Protein AF-A0A2H1FBR0-F1 (afdb_monomer)

Organism: NCBI:txid1903276

Radius of gyration: 25.21 Å; Cα contacts (8 Å, |Δi|>4): 246; chains: 1; bounding box: 62×65×60 Å

Mean predicted aligned error: 21.37 Å

Nearest PDB structures (foldseek):
  8wt6-assembly1_D  TM=6.162E-01  e=7.638E-01  Escherichia coli
  6ap4-assembly7_M  TM=4.154E-01  e=4.456E-01  Acinetobacter baumannii
  6ap4-assembly7_N  TM=3.834E-01  e=6.157E-01  Acinetobacter baumannii

pLDDT: mean 70.4, std 23.22, range [30.66, 95.5]

Solvent-accessible surface area (backbone atoms only — not comparable to full-atom values): 13563 Å² total; per-residue (Å²): 132,83,79,78,42,29,90,86,76,67,32,58,54,44,82,68,38,60,36,89,84,78,62,47,69,28,26,36,26,19,75,76,79,62,53,67,55,73,79,49,80,54,72,79,56,58,68,76,58,77,70,88,75,81,86,79,82,79,74,92,75,87,85,78,94,76,91,81,83,87,79,90,78,89,80,90,79,88,83,90,82,91,78,94,78,76,81,89,87,80,87,81,88,80,85,88,82,86,82,92,82,87,86,87,80,82,86,75,77,83,67,92,78,67,91,80,75,81,74,78,72,78,90,61,76,50,55,76,43,54,66,14,42,36,38,32,57,82,63,39,31,41,36,40,24,71,45,98,86,71,53,69,51,74,48,49,26,39,51,29,72,71,48,33,75,79,46,63,90,42,81,45,76,48,72,62,27,31,43,36,41,40,78,86,65,45,31,37,42,33,48,96,91,42,75,37,70,32,39,59,55,91,117

Sequence (203 aa):
MPDESCRTCGGELVNHILCSCCRKPTRKKCNMCSHVTLLQPHQYCIKNSSSHTKPLLVQVASKKVSTSRNYLHLSFLAVAVIGFLVLGLVSTSDHGISPSIMPDDAQATNSSKMAKNLSSFPAGSGKLYDNCLAYGSGESVTVTCPTNDGSVYKGILNMSQDLKKDFADSVFSIRGVSVMENSNGSVILQYHMKKYVTDYFGN

Foldseek 3Di:
DDDQADPVARAGWAADDADPPPRHGQKTAGPPPRDIDDGRDDPVSVVVPPDDDDDDPDDDDDDDDDDDDDDDDDDDDDDDDDDDDDDDDDDDDDDDDDDDDDDDDDPPPPPPDPPPCPPDDDPAPWDKFWFWKWWDDAFWIWIWGQDPVRDIDIAIWTCAPVNCVVQVPDRDIDTGWMWIQHPVQWIWIDDPNDIDIIHGPPD

Secondary structure (DSSP, 8-state):
---SB-TTT--BEEEEEE-TTT--EEEEEETTT-PBPPP---HHHHGGG-SS----------------------------------------------------S------TT-TT--------SEEEEEEEEEEEETTEEEEEEE-TTS-EEEEEEE--HHHHHHHTTS-EEEEEEEEEEETTS-EEEEETTEEEEE-BTT-

Structure (mmCIF, N/CA/C/O backbone):
data_AF-A0A2H1FBR0-F1
#
_entry.id   AF-A0A2H1FBR0-F1
#
loop_
_atom_site.group_PDB
_atom_site.id
_atom_site.type_symbol
_atom_site.label_atom_id
_atom_site.label_alt_id
_atom_site.label_comp_id
_atom_site.label_asym_id
_atom_site.label_entity_id
_atom_site.label_seq_id
_atom_site.pdbx_PDB_ins_code
_atom_site.Cartn_x
_atom_site.Cartn_y
_atom_site.Cartn_z
_atom_site.occupancy
_atom_site.B_iso_or_equiv
_atom_site.auth_seq_id
_atom_site.auth_comp_id
_atom_site.auth_asym_id
_atom_site.auth_atom_id
_atom_site.pdbx_PDB_model_num
ATOM 1 N N . MET A 1 1 ? -10.807 -14.738 1.159 1.00 47.22 1 MET A N 1
ATOM 2 C CA . MET A 1 1 ? -10.905 -14.158 -0.197 1.00 47.22 1 MET A CA 1
ATOM 3 C C . MET A 1 1 ? -9.723 -14.664 -1.017 1.00 47.22 1 MET A C 1
ATOM 5 O O . MET A 1 1 ? -8.620 -14.647 -0.477 1.00 47.22 1 MET A O 1
ATOM 9 N N . PRO A 1 2 ? -9.924 -15.226 -2.221 1.00 61.91 2 PRO A N 1
ATOM 10 C CA . PRO A 1 2 ? -8.816 -15.639 -3.079 1.00 61.91 2 PRO A CA 1
ATOM 11 C C . PRO A 1 2 ? -8.008 -14.417 -3.527 1.00 61.91 2 PRO A C 1
ATOM 13 O O . PRO A 1 2 ? -8.575 -13.369 -3.808 1.00 61.91 2 PRO A O 1
ATOM 16 N N . ASP A 1 3 ? -6.684 -14.556 -3.578 1.00 73.31 3 ASP A N 1
ATOM 17 C CA . ASP A 1 3 ? -5.818 -13.478 -4.045 1.00 73.31 3 ASP A CA 1
ATOM 18 C C . ASP A 1 3 ? -6.020 -13.289 -5.557 1.00 73.31 3 ASP A C 1
ATOM 20 O O . ASP A 1 3 ? -5.806 -14.213 -6.350 1.00 73.31 3 ASP A O 1
ATOM 24 N N . GLU A 1 4 ? -6.448 -12.096 -5.965 1.00 82.38 4 GLU A N 1
ATOM 25 C CA . GLU A 1 4 ? -6.559 -11.721 -7.383 1.00 82.38 4 GLU A CA 1
ATOM 26 C C . GLU A 1 4 ? -5.217 -11.251 -7.962 1.00 82.38 4 GLU A C 1
ATOM 28 O O . GLU A 1 4 ? -5.019 -11.242 -9.172 1.00 82.38 4 GLU A O 1
ATOM 33 N N . SER A 1 5 ? -4.251 -10.927 -7.100 1.00 88.69 5 SER A N 1
ATOM 34 C CA . SER A 1 5 ? -2.916 -10.463 -7.486 1.00 88.69 5 SER A CA 1
ATOM 35 C C . SER A 1 5 ? -1.849 -10.941 -6.506 1.00 88.69 5 SER A C 1
ATOM 37 O O . SER A 1 5 ? -2.135 -11.357 -5.381 1.00 88.69 5 SER A O 1
ATOM 39 N N . CYS A 1 6 ? -0.594 -10.921 -6.944 1.00 90.38 6 CYS A N 1
ATOM 40 C CA . CYS A 1 6 ? 0.528 -11.362 -6.137 1.00 90.38 6 CYS A CA 1
ATOM 41 C C . CYS A 1 6 ? 0.720 -10.452 -4.923 1.00 90.38 6 CYS A C 1
ATOM 43 O O . CYS A 1 6 ? 0.956 -9.256 -5.070 1.00 90.38 6 CYS A O 1
ATOM 45 N N . ARG A 1 7 ? 0.715 -11.033 -3.721 1.00 86.44 7 ARG A N 1
ATOM 46 C CA . ARG A 1 7 ? 0.968 -10.294 -2.473 1.00 86.44 7 ARG A CA 1
ATOM 47 C C . ARG A 1 7 ? 2.379 -9.712 -2.377 1.00 86.44 7 ARG A C 1
ATOM 49 O O . ARG A 1 7 ? 2.591 -8.778 -1.620 1.00 86.44 7 ARG A O 1
ATOM 56 N N . THR A 1 8 ? 3.335 -10.273 -3.114 1.00 85.31 8 THR A N 1
ATOM 57 C CA . THR A 1 8 ? 4.738 -9.846 -3.065 1.00 85.31 8 THR A CA 1
ATOM 58 C C . THR A 1 8 ? 5.008 -8.642 -3.958 1.00 85.31 8 THR A C 1
ATOM 60 O O . THR A 1 8 ? 5.744 -7.752 -3.558 1.00 85.31 8 THR A O 1
ATOM 63 N N . CYS A 1 9 ? 4.441 -8.610 -5.167 1.00 89.81 9 CYS A N 1
ATOM 64 C CA . CYS A 1 9 ? 4.792 -7.594 -6.167 1.00 89.81 9 CYS A CA 1
ATOM 65 C C . CYS A 1 9 ? 3.584 -6.925 -6.839 1.00 89.81 9 CYS A C 1
ATOM 67 O O . CYS A 1 9 ? 3.755 -6.191 -7.804 1.00 89.81 9 CYS A O 1
ATOM 69 N N . GLY A 1 10 ? 2.357 -7.235 -6.415 1.00 88.94 10 GLY A N 1
ATOM 70 C CA . GLY A 1 10 ? 1.124 -6.710 -7.014 1.00 88.94 10 GLY A CA 1
ATOM 71 C C . GLY A 1 10 ? 0.794 -7.244 -8.414 1.00 88.94 10 GLY A C 1
ATOM 72 O O . GLY A 1 10 ? -0.268 -6.919 -8.939 1.00 88.94 10 GLY A O 1
ATOM 73 N N . GLY A 1 11 ? 1.666 -8.067 -9.006 1.00 88.69 11 GLY A N 1
ATOM 74 C CA . GLY A 1 11 ? 1.533 -8.570 -10.374 1.00 88.69 11 GLY A CA 1
ATOM 75 C C . GLY A 1 11 ? 0.412 -9.593 -10.566 1.00 88.69 11 GLY A C 1
ATOM 76 O O . GLY A 1 11 ? -0.044 -10.233 -9.615 1.00 88.69 11 GLY A O 1
ATOM 77 N N . GLU A 1 12 ? 0.002 -9.781 -11.818 1.00 93.06 12 GLU A N 1
ATOM 78 C CA . GLU A 1 12 ? -1.062 -10.712 -12.202 1.00 93.06 12 GLU A CA 1
ATOM 79 C C . GLU A 1 12 ? -0.720 -12.170 -11.844 1.00 93.06 12 GLU A C 1
ATOM 81 O O . GLU A 1 12 ? 0.428 -12.624 -11.962 1.00 93.06 12 GLU A O 1
ATOM 86 N N . LEU A 1 13 ? -1.733 -12.907 -11.377 1.00 94.38 13 LEU A N 1
ATOM 87 C CA . LEU A 1 13 ? -1.641 -14.321 -11.030 1.00 94.38 13 LEU A CA 1
ATOM 88 C C . LEU A 1 13 ? -2.225 -15.185 -12.150 1.00 94.38 13 LEU A C 1
ATOM 90 O O . LEU A 1 13 ? -3.436 -15.208 -12.357 1.00 94.38 13 LEU A O 1
ATOM 94 N N . VAL A 1 14 ? -1.372 -15.975 -12.797 1.00 94.06 14 VAL A N 1
ATOM 95 C CA . VAL A 1 14 ? -1.774 -16.931 -13.833 1.00 94.06 14 VAL A CA 1
ATOM 96 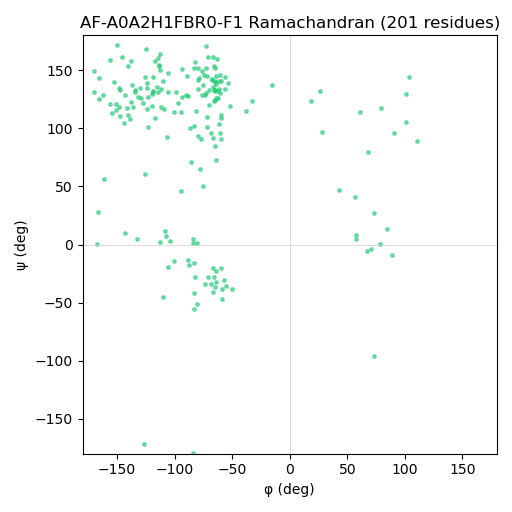C C . VAL A 1 14 ? -2.017 -18.319 -13.243 1.00 94.06 14 VAL A C 1
ATOM 98 O O . VAL A 1 14 ? -1.429 -18.707 -12.226 1.00 94.06 14 VAL A O 1
ATOM 101 N N . ASN A 1 15 ? -2.904 -19.089 -13.873 1.00 93.38 15 ASN A N 1
ATOM 102 C CA . ASN A 1 15 ? -3.211 -20.452 -13.444 1.00 93.38 15 ASN A CA 1
ATOM 103 C C . ASN A 1 15 ? -1.969 -21.342 -13.579 1.00 93.38 15 ASN A C 1
ATOM 105 O O . ASN A 1 15 ? -1.374 -21.423 -14.648 1.00 93.38 15 ASN A O 1
ATOM 109 N N . HIS A 1 16 ? -1.591 -22.015 -12.491 1.00 91.19 16 HIS A N 1
ATOM 110 C CA . HIS A 1 16 ? -0.417 -22.889 -12.454 1.00 91.19 16 HIS A CA 1
ATOM 111 C C . HIS A 1 16 ? -0.816 -24.362 -12.342 1.00 91.19 16 HIS A C 1
ATOM 113 O O . HIS A 1 16 ? -0.292 -25.203 -13.061 1.00 91.19 16 HIS A O 1
ATOM 119 N N . ILE A 1 17 ? -1.762 -24.679 -11.452 1.00 91.00 17 ILE A N 1
ATOM 120 C CA . ILE A 1 17 ? -2.294 -26.035 -11.277 1.00 91.00 17 ILE A CA 1
ATOM 121 C C . ILE A 1 17 ? -3.814 -25.968 -11.299 1.00 91.00 17 ILE A C 1
ATOM 123 O O . ILE A 1 17 ? -4.423 -25.121 -10.637 1.00 91.00 17 ILE A O 1
ATOM 127 N N . LEU A 1 18 ? -4.412 -26.889 -12.050 1.00 92.44 18 LEU A N 1
ATOM 128 C CA . LEU A 1 18 ? -5.852 -27.082 -12.135 1.00 92.44 18 LEU A CA 1
ATOM 129 C C . LEU A 1 18 ? -6.258 -28.342 -11.366 1.00 92.44 18 LEU A C 1
ATOM 131 O O . LEU A 1 18 ? -5.520 -29.325 -11.313 1.00 92.44 18 LEU A O 1
ATOM 135 N N . CYS A 1 19 ? -7.454 -28.326 -10.789 1.00 90.12 19 CYS A N 1
ATOM 136 C CA . CYS A 1 19 ? -8.067 -29.508 -10.203 1.00 90.12 19 CYS A CA 1
ATOM 137 C C . CYS A 1 19 ? -8.370 -30.537 -11.302 1.00 90.12 19 CYS A C 1
ATOM 139 O O . CYS A 1 19 ? -8.985 -30.197 -12.312 1.00 90.12 19 CYS A O 1
ATOM 141 N N . SER A 1 20 ? -8.015 -31.805 -11.092 1.00 87.88 20 SER A N 1
ATOM 142 C CA . SER A 1 20 ? -8.358 -32.890 -12.022 1.00 87.88 20 SER A CA 1
ATOM 143 C C . SER A 1 20 ? -9.869 -33.125 -12.130 1.00 87.88 20 SER A C 1
ATOM 145 O O . SER A 1 20 ? -10.352 -33.467 -13.204 1.00 87.88 20 SER A O 1
ATOM 147 N N . CYS A 1 21 ? -10.613 -32.898 -11.042 1.00 88.44 21 CYS A N 1
ATOM 148 C CA . CYS A 1 21 ? -12.048 -33.170 -10.969 1.00 88.44 21 CYS A CA 1
ATOM 149 C C . CYS A 1 21 ? -12.891 -32.065 -11.618 1.00 88.44 21 CYS A C 1
ATOM 151 O O . CYS A 1 21 ? -13.736 -32.348 -12.456 1.00 88.44 21 CYS A O 1
ATOM 153 N N . CYS A 1 22 ? -12.667 -30.800 -11.247 1.00 90.56 22 CYS A N 1
ATOM 154 C CA . CYS A 1 22 ? -13.514 -29.689 -11.703 1.00 90.56 22 CYS A CA 1
ATOM 155 C C . CYS A 1 22 ? -12.811 -28.697 -12.640 1.00 90.56 22 CYS A C 1
ATOM 157 O O . CYS A 1 22 ? -13.405 -27.683 -12.996 1.00 90.56 22 CYS A O 1
ATOM 159 N N . ARG A 1 23 ? -11.540 -28.941 -12.998 1.00 90.44 23 ARG A N 1
ATOM 160 C CA . ARG A 1 23 ? -10.704 -28.092 -13.876 1.00 90.44 23 ARG A CA 1
ATOM 161 C C . ARG A 1 23 ? -10.520 -26.637 -13.424 1.00 90.44 23 ARG A C 1
ATOM 163 O O . ARG A 1 23 ? -9.843 -25.874 -14.104 1.00 90.44 23 ARG A O 1
ATOM 170 N N . LYS A 1 24 ? -11.032 -26.255 -12.252 1.00 90.69 24 LYS A N 1
ATOM 171 C CA . LYS A 1 24 ? -10.800 -24.941 -11.642 1.00 90.69 24 LYS A CA 1
ATOM 172 C C . LYS A 1 24 ? -9.367 -24.840 -11.103 1.00 90.69 24 LYS A C 1
ATOM 174 O O . LYS A 1 24 ? -8.798 -25.859 -10.700 1.00 90.69 24 LYS A O 1
ATOM 179 N N . PRO A 1 25 ? -8.775 -23.637 -11.043 1.00 90.25 25 PRO A N 1
ATOM 180 C CA . PRO A 1 25 ? -7.439 -23.459 -10.493 1.00 90.25 25 PRO A CA 1
ATOM 181 C C . PRO A 1 25 ? -7.397 -23.800 -9.000 1.00 90.25 25 PRO A C 1
ATOM 183 O O . PRO A 1 25 ? -8.238 -23.356 -8.220 1.00 90.25 25 PRO A O 1
ATOM 186 N N . THR A 1 26 ? -6.405 -24.597 -8.609 1.00 91.62 26 THR A N 1
ATOM 187 C CA . THR A 1 26 ? -6.075 -24.912 -7.206 1.00 91.62 26 THR A CA 1
ATOM 188 C C . THR A 1 26 ? -4.814 -24.194 -6.756 1.00 91.62 26 THR A C 1
ATOM 190 O O . THR A 1 26 ? -4.580 -24.036 -5.559 1.00 91.62 26 THR A O 1
ATOM 193 N N . ARG A 1 27 ? -3.989 -23.747 -7.708 1.00 91.94 27 ARG A N 1
ATOM 194 C CA . ARG A 1 27 ? -2.776 -22.982 -7.440 1.00 91.94 27 ARG A CA 1
ATOM 195 C C . ARG A 1 27 ? -2.505 -22.013 -8.581 1.00 91.94 27 ARG A C 1
ATOM 197 O O . ARG A 1 27 ? -2.560 -22.394 -9.750 1.00 91.94 27 ARG A O 1
ATOM 204 N N . LYS A 1 28 ? -2.174 -20.774 -8.239 1.00 93.75 28 LYS A N 1
ATOM 205 C CA . LYS A 1 28 ? -1.764 -19.722 -9.177 1.00 93.75 28 LYS A CA 1
ATOM 206 C C . LYS A 1 28 ? -0.304 -19.324 -8.960 1.00 93.75 28 LYS A C 1
ATOM 208 O O . LYS A 1 28 ? 0.207 -19.460 -7.844 1.00 93.75 28 LYS A O 1
ATOM 213 N N . LYS A 1 29 ? 0.353 -18.823 -10.001 1.00 94.88 29 LYS A N 1
ATOM 214 C CA . LYS A 1 29 ? 1.735 -18.327 -9.986 1.00 94.88 29 LYS A CA 1
ATOM 215 C C . LYS A 1 29 ? 1.758 -16.885 -10.487 1.00 94.88 29 LYS A C 1
ATOM 217 O O . LYS A 1 29 ? 1.058 -16.559 -11.437 1.00 94.88 29 LYS A O 1
ATOM 222 N N . CYS A 1 30 ? 2.543 -16.021 -9.854 1.00 94.81 30 CYS A N 1
ATOM 223 C CA . CYS A 1 30 ? 2.725 -14.658 -10.341 1.00 94.81 30 CYS A CA 1
ATOM 224 C C . CYS A 1 30 ? 3.544 -14.644 -11.631 1.00 94.81 30 CYS A C 1
ATOM 226 O O . CYS A 1 30 ? 4.604 -15.268 -11.686 1.00 94.81 30 CYS A O 1
ATOM 228 N N . ASN A 1 31 ? 3.080 -13.895 -12.630 1.00 94.06 31 ASN A N 1
ATOM 229 C CA . ASN A 1 31 ? 3.793 -13.748 -13.896 1.00 94.06 31 ASN A CA 1
ATOM 230 C C . ASN A 1 31 ? 5.108 -12.957 -13.742 1.00 94.06 31 ASN A C 1
ATOM 232 O O . ASN A 1 31 ? 6.095 -13.266 -14.396 1.00 94.06 31 ASN A O 1
ATOM 236 N N . MET A 1 32 ? 5.147 -11.976 -12.832 1.00 91.81 32 MET A N 1
ATOM 237 C CA . MET A 1 32 ? 6.314 -11.103 -12.647 1.00 91.81 32 MET A CA 1
ATOM 238 C C . MET A 1 32 ? 7.396 -11.726 -11.759 1.00 91.81 32 MET A C 1
ATOM 240 O O . MET A 1 32 ? 8.547 -11.832 -12.164 1.00 91.81 32 MET A O 1
ATOM 244 N N . CYS A 1 33 ? 7.046 -12.145 -10.539 1.00 93.31 33 CYS A N 1
ATOM 245 C CA . CYS A 1 33 ? 8.031 -12.598 -9.546 1.00 93.31 33 CYS A CA 1
ATOM 246 C C . CYS A 1 33 ? 8.088 -14.123 -9.379 1.00 93.31 33 CYS A C 1
ATOM 248 O O . CYS A 1 33 ? 8.787 -14.628 -8.505 1.00 93.31 33 CYS A O 1
ATOM 250 N N . SER A 1 34 ? 7.319 -14.880 -10.170 1.00 93.19 34 SER A N 1
ATOM 251 C CA . SER A 1 34 ? 7.219 -16.342 -10.078 1.00 93.19 34 SER A CA 1
ATOM 252 C C . SER A 1 34 ? 6.767 -16.905 -8.720 1.00 93.19 34 SER A C 1
ATOM 254 O O . SER A 1 34 ? 6.743 -18.127 -8.554 1.00 93.19 34 SER A O 1
ATOM 256 N N . HIS A 1 35 ? 6.340 -16.062 -7.773 1.00 93.44 35 HIS A N 1
ATOM 257 C CA . HIS A 1 35 ? 5.827 -16.511 -6.484 1.00 93.44 35 HIS A CA 1
ATOM 258 C C . HIS A 1 35 ? 4.561 -17.351 -6.677 1.00 93.44 35 HIS A C 1
ATOM 260 O O . HIS A 1 35 ? 3.627 -16.958 -7.382 1.00 93.44 35 HIS A O 1
ATOM 266 N N . VAL A 1 36 ? 4.507 -18.503 -6.012 1.00 92.00 36 VAL A N 1
ATOM 267 C CA . VAL A 1 36 ? 3.379 -19.431 -6.104 1.00 92.00 36 VAL A CA 1
ATOM 268 C C . VAL A 1 36 ? 2.450 -19.251 -4.908 1.00 92.00 36 VAL A C 1
ATOM 270 O O . VAL A 1 36 ? 2.893 -19.221 -3.764 1.00 92.00 36 VAL A O 1
ATOM 273 N N . THR A 1 37 ? 1.155 -19.125 -5.172 1.00 90.12 37 THR A N 1
ATOM 274 C CA . THR A 1 37 ? 0.123 -19.031 -4.130 1.00 90.12 37 THR A CA 1
ATOM 275 C C . THR A 1 37 ? -0.014 -20.338 -3.341 1.00 90.12 37 THR A C 1
ATOM 277 O O . THR A 1 37 ? 0.432 -21.413 -3.774 1.00 90.12 37 THR A O 1
ATOM 280 N N . LEU A 1 38 ? -0.626 -20.234 -2.158 1.00 88.56 38 LEU A N 1
ATOM 281 C CA . LEU A 1 38 ? -1.007 -21.390 -1.350 1.00 88.56 38 LEU A CA 1
ATOM 282 C C . LEU A 1 38 ? -1.995 -22.272 -2.120 1.00 88.56 38 LEU A C 1
ATOM 284 O O . LEU A 1 38 ? -2.816 -21.783 -2.896 1.00 88.56 38 LEU A O 1
ATOM 288 N N . LEU A 1 39 ? -1.904 -23.583 -1.900 1.00 87.62 39 LEU A N 1
ATOM 289 C CA . LEU A 1 39 ? -2.833 -24.537 -2.491 1.00 87.62 39 LEU A CA 1
ATOM 290 C C . LEU A 1 39 ? -4.237 -24.294 -1.917 1.00 87.62 39 LEU A C 1
ATOM 292 O O . LEU A 1 39 ? -4.424 -24.348 -0.704 1.00 87.62 39 LEU A O 1
ATOM 296 N N . GLN A 1 40 ? -5.213 -24.049 -2.788 1.00 86.12 40 GLN A N 1
ATOM 297 C CA . GLN A 1 40 ? -6.622 -23.896 -2.435 1.00 86.12 40 GLN A CA 1
ATOM 298 C C . GLN A 1 40 ? -7.392 -25.140 -2.886 1.00 86.12 40 GLN A C 1
ATOM 300 O O . GLN A 1 40 ? -7.805 -25.228 -4.048 1.00 86.12 40 GLN A O 1
ATOM 305 N N . PRO A 1 41 ? -7.553 -26.144 -2.009 1.00 83.62 41 PRO A N 1
ATOM 306 C CA . PRO A 1 41 ? -8.256 -27.358 -2.371 1.00 83.62 41 PRO A CA 1
ATOM 307 C C . PRO A 1 41 ? -9.771 -27.098 -2.399 1.00 83.62 41 PRO A C 1
ATOM 309 O O . PRO A 1 41 ? -10.329 -26.434 -1.524 1.00 83.62 41 PRO A O 1
ATOM 312 N N . HIS A 1 42 ? -10.461 -27.615 -3.417 1.00 87.00 42 HIS A N 1
ATOM 313 C CA . HIS A 1 42 ? -11.911 -27.448 -3.535 1.00 87.00 42 HIS A CA 1
ATOM 314 C C . HIS A 1 42 ? -12.614 -28.480 -2.657 1.00 87.00 42 HIS A C 1
ATOM 316 O O . HIS A 1 42 ? -12.531 -29.673 -2.936 1.00 87.00 42 HIS A O 1
ATOM 322 N N . GLN A 1 43 ? -13.326 -28.032 -1.620 1.00 81.06 43 GLN A N 1
ATOM 323 C CA . GLN A 1 43 ? -13.964 -28.909 -0.623 1.00 81.06 43 GLN A CA 1
ATOM 324 C C . GLN A 1 43 ? -14.811 -30.036 -1.243 1.00 81.06 43 GLN A C 1
ATOM 326 O O . GLN A 1 43 ? -14.759 -31.172 -0.779 1.00 81.06 43 GLN A O 1
ATOM 331 N N . TYR A 1 44 ? -15.532 -29.749 -2.330 1.00 79.69 44 TYR A N 1
ATOM 332 C CA . TYR A 1 44 ? -16.340 -30.740 -3.050 1.00 79.69 44 TYR A CA 1
ATOM 333 C C . TYR A 1 44 ? -15.511 -31.768 -3.834 1.00 79.69 44 TYR A C 1
ATOM 335 O O . TYR A 1 44 ? -15.946 -32.900 -4.005 1.00 79.69 44 TYR A O 1
ATOM 343 N N . CYS A 1 45 ? -14.304 -31.411 -4.280 1.00 81.31 45 CYS A N 1
ATOM 344 C CA . CYS A 1 45 ? -13.411 -32.329 -4.994 1.00 81.31 45 CYS A CA 1
ATOM 345 C C . CYS A 1 45 ? -12.613 -33.226 -4.036 1.00 81.31 45 CYS A C 1
ATOM 347 O O . CYS A 1 45 ? -12.296 -34.355 -4.392 1.00 81.31 45 CYS A O 1
ATOM 349 N N . ILE A 1 46 ? -12.336 -32.762 -2.810 1.00 73.31 46 ILE A N 1
ATOM 350 C CA . ILE A 1 46 ? -11.619 -33.544 -1.785 1.00 73.31 46 ILE A CA 1
ATOM 351 C C . ILE A 1 46 ? -12.440 -34.768 -1.347 1.00 73.31 46 ILE A C 1
ATOM 353 O O . ILE A 1 46 ? -11.880 -35.839 -1.111 1.00 73.31 46 ILE A O 1
ATOM 357 N N . LYS A 1 47 ? -13.773 -34.634 -1.270 1.00 64.81 47 LYS A N 1
ATOM 358 C CA . LYS A 1 47 ? -14.668 -35.715 -0.822 1.00 64.81 47 LYS A CA 1
ATOM 359 C C . LYS A 1 47 ? -14.690 -36.917 -1.774 1.00 64.81 47 LYS A C 1
ATOM 361 O O . LYS A 1 47 ? -14.846 -38.039 -1.310 1.00 64.81 47 LYS A O 1
ATOM 366 N N . ASN A 1 48 ? -14.439 -36.704 -3.068 1.00 55.34 48 ASN A N 1
ATOM 367 C CA . ASN A 1 48 ? -14.431 -37.781 -4.066 1.00 55.34 48 ASN A CA 1
ATOM 368 C C . ASN A 1 48 ? -13.061 -38.458 -4.227 1.00 55.34 48 ASN A C 1
ATOM 370 O O . ASN A 1 48 ? -12.981 -39.535 -4.807 1.00 55.34 48 ASN A O 1
ATOM 374 N N . SER A 1 49 ? -11.988 -37.870 -3.688 1.00 53.12 49 SER A N 1
ATOM 375 C CA . SER A 1 49 ? -10.652 -38.488 -3.655 1.00 53.12 49 SER A CA 1
ATOM 376 C C . SER A 1 49 ? -10.440 -39.447 -2.473 1.00 53.12 49 SER A C 1
ATOM 378 O O . SER A 1 49 ? -9.347 -39.978 -2.296 1.00 53.12 49 SER A O 1
ATOM 380 N N . SER A 1 50 ? -11.476 -39.706 -1.667 1.00 52.03 50 SER A N 1
ATOM 381 C CA . SER A 1 50 ? -11.441 -40.668 -0.560 1.00 52.03 50 SER A CA 1
ATOM 382 C C . SER A 1 50 ? -11.563 -42.119 -1.050 1.00 52.03 50 SER A C 1
ATOM 384 O O . SER A 1 50 ? -12.505 -42.835 -0.722 1.00 52.03 50 SER A O 1
ATOM 386 N N . SER A 1 51 ? -10.571 -42.582 -1.801 1.00 48.47 51 SER A N 1
ATOM 387 C CA . SER A 1 51 ? -10.097 -43.959 -1.680 1.00 48.47 51 SER A CA 1
ATOM 388 C C . SER A 1 51 ? -8.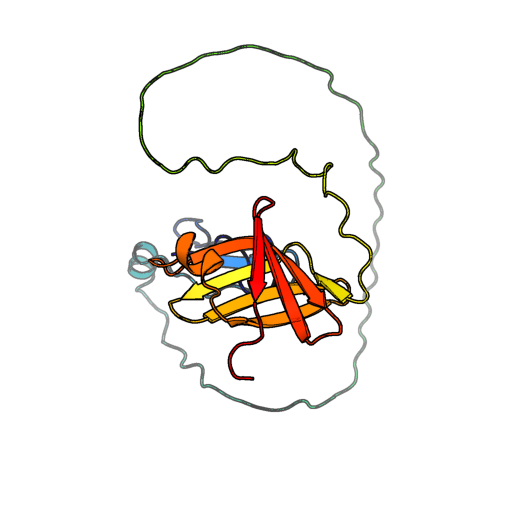614 -43.990 -2.052 1.00 48.47 51 SER A C 1
ATOM 390 O O . SER A 1 51 ? -8.224 -43.679 -3.169 1.00 48.47 51 SER A O 1
ATOM 392 N N . HIS A 1 52 ? -7.779 -44.330 -1.068 1.00 47.66 52 HIS A N 1
ATOM 393 C CA . HIS A 1 52 ? -6.335 -44.550 -1.191 1.00 47.66 52 HIS A CA 1
ATOM 394 C C . HIS A 1 52 ? -5.434 -43.347 -1.512 1.00 47.66 52 HIS A C 1
ATOM 396 O O . HIS A 1 52 ? -4.833 -43.269 -2.578 1.00 47.66 52 HIS A O 1
ATOM 402 N N . THR A 1 53 ? -5.115 -42.520 -0.512 1.00 41.91 53 THR A N 1
ATOM 403 C CA . THR A 1 53 ? -3.711 -42.085 -0.358 1.00 41.91 53 THR A CA 1
ATOM 404 C C . THR A 1 53 ? -3.384 -41.848 1.116 1.00 41.91 53 THR A C 1
ATOM 406 O O . THR A 1 53 ? -4.006 -41.026 1.781 1.00 41.91 53 THR A O 1
ATOM 409 N N . LYS A 1 54 ? -2.424 -42.621 1.638 1.00 38.50 54 LYS A N 1
ATOM 410 C CA . LYS A 1 54 ? -1.880 -42.500 3.001 1.00 38.50 54 LYS A CA 1
ATOM 411 C C . LYS A 1 54 ? -1.339 -41.077 3.236 1.00 38.50 54 LYS A C 1
ATOM 413 O O . LYS A 1 54 ? -0.747 -40.517 2.312 1.00 38.50 54 LYS A O 1
ATOM 418 N N . PRO A 1 55 ? -1.463 -40.503 4.446 1.00 42.56 55 PRO A N 1
ATOM 419 C CA . PRO A 1 55 ? -0.875 -39.205 4.742 1.00 42.56 55 PRO A CA 1
ATOM 420 C C . PRO A 1 55 ? 0.647 -39.353 4.832 1.00 42.56 55 PRO A C 1
ATOM 422 O O . PRO A 1 55 ? 1.165 -39.964 5.765 1.00 42.56 55 PRO A O 1
ATOM 425 N N . LEU A 1 56 ? 1.375 -38.805 3.856 1.00 39.53 56 LEU A N 1
ATOM 426 C CA . LEU A 1 56 ? 2.818 -38.626 3.978 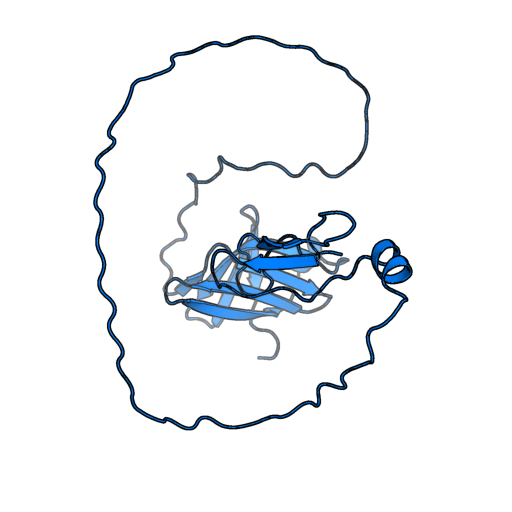1.00 39.53 56 LEU A CA 1
ATOM 427 C C . LEU A 1 56 ? 3.059 -37.327 4.747 1.00 39.53 56 LEU A C 1
ATOM 429 O O . LEU A 1 56 ? 2.890 -36.218 4.243 1.00 39.53 56 LEU A O 1
ATOM 433 N N . LEU A 1 57 ? 3.379 -37.518 6.019 1.00 43.53 57 LEU A N 1
ATOM 434 C CA . LEU A 1 57 ? 3.805 -36.521 6.984 1.00 43.53 57 LEU A CA 1
ATOM 435 C C . LEU A 1 57 ? 5.106 -35.884 6.462 1.00 43.53 57 LEU A C 1
ATOM 437 O O . LEU A 1 57 ? 6.183 -36.452 6.621 1.00 43.53 57 LEU A O 1
ATOM 441 N N . VAL A 1 58 ? 5.021 -34.737 5.783 1.00 38.47 58 VAL A N 1
ATOM 442 C CA . VAL A 1 58 ? 6.221 -33.983 5.394 1.00 38.47 58 VAL A CA 1
ATOM 443 C C . VAL A 1 58 ? 6.602 -33.075 6.551 1.00 38.47 58 VAL A C 1
ATOM 445 O O . VAL A 1 58 ? 6.003 -32.027 6.791 1.00 38.47 58 VAL A O 1
ATOM 448 N N . GLN A 1 59 ? 7.597 -33.561 7.286 1.00 38.22 59 GLN A N 1
ATOM 449 C CA . GLN A 1 59 ? 8.334 -32.853 8.314 1.00 38.22 59 GLN A CA 1
ATOM 450 C C . GLN A 1 59 ? 8.901 -31.532 7.785 1.00 38.22 59 GLN A C 1
ATOM 452 O O . GLN A 1 59 ? 9.471 -31.447 6.697 1.00 38.22 59 GLN A O 1
ATOM 457 N N . VAL A 1 60 ? 8.794 -30.516 8.636 1.00 41.19 60 VAL A N 1
ATOM 458 C CA . VAL A 1 60 ? 9.616 -29.311 8.610 1.00 41.19 60 VAL A CA 1
ATOM 459 C C . VAL A 1 60 ? 11.075 -29.735 8.785 1.00 41.19 60 VAL A C 1
ATOM 461 O O . VAL A 1 60 ? 11.465 -30.172 9.863 1.00 41.19 60 VAL A O 1
ATOM 464 N N . ALA A 1 61 ? 11.888 -29.584 7.743 1.00 35.19 61 ALA A N 1
ATOM 465 C CA . ALA A 1 61 ? 13.339 -29.652 7.852 1.00 35.19 61 ALA A CA 1
ATOM 466 C C . ALA A 1 61 ? 13.937 -28.348 7.319 1.00 35.19 61 ALA A C 1
ATOM 468 O O . ALA A 1 61 ? 14.045 -28.109 6.118 1.00 35.19 61 ALA A O 1
ATOM 469 N N . SER A 1 62 ? 14.298 -27.486 8.266 1.00 39.31 62 SER A N 1
ATOM 470 C CA . SER A 1 62 ? 15.219 -26.380 8.050 1.00 39.31 62 SER A CA 1
ATOM 471 C C . SER A 1 62 ? 16.618 -26.891 7.697 1.00 39.31 62 SER A C 1
ATOM 473 O O . SER A 1 62 ? 17.075 -27.891 8.243 1.00 39.31 62 SER A O 1
ATOM 475 N N . LYS A 1 63 ? 17.317 -26.040 6.936 1.00 34.50 63 LYS A N 1
ATOM 476 C CA . LYS A 1 63 ? 18.772 -25.819 6.833 1.00 34.50 63 LYS A CA 1
ATOM 477 C C . LYS A 1 63 ? 19.567 -26.414 5.660 1.00 34.50 63 LYS A C 1
ATOM 479 O O . LYS A 1 63 ? 19.716 -27.614 5.495 1.00 34.50 63 LYS A O 1
ATOM 484 N N . LYS A 1 64 ? 20.304 -25.441 5.104 1.00 31.86 64 LYS A N 1
ATOM 485 C CA . LYS A 1 64 ? 21.712 -25.409 4.675 1.00 31.86 64 LYS A CA 1
ATOM 486 C C . LYS A 1 64 ? 22.004 -25.569 3.183 1.00 31.86 64 LYS A C 1
ATOM 488 O O . LYS A 1 64 ? 22.039 -26.653 2.624 1.00 31.86 64 LYS A O 1
ATOM 493 N N . VAL A 1 65 ? 22.360 -24.409 2.625 1.00 45.91 65 VAL A N 1
ATOM 494 C CA . VAL A 1 65 ? 23.368 -24.205 1.583 1.00 45.91 65 VAL A CA 1
ATOM 495 C C . VAL A 1 65 ? 24.511 -25.214 1.722 1.00 45.91 65 VAL A C 1
ATOM 497 O O . VAL A 1 65 ? 25.185 -25.258 2.753 1.00 45.91 65 VAL A O 1
ATOM 500 N N . SER A 1 66 ? 24.757 -25.964 0.653 1.00 36.25 66 SER A N 1
ATOM 501 C CA . SER A 1 66 ? 26.067 -26.519 0.339 1.00 36.25 66 SER A CA 1
ATOM 502 C C . SER A 1 66 ? 26.198 -26.664 -1.174 1.00 36.25 66 SER A C 1
ATOM 504 O O . SER A 1 66 ? 25.391 -27.308 -1.842 1.00 36.25 66 SER A O 1
ATOM 506 N N . THR A 1 67 ? 27.207 -25.980 -1.690 1.00 43.28 67 THR A N 1
ATOM 507 C CA . THR A 1 67 ? 27.715 -26.004 -3.053 1.00 43.28 67 THR A CA 1
ATOM 508 C C . THR A 1 67 ? 28.231 -27.405 -3.382 1.00 43.28 67 THR A C 1
ATOM 510 O O . THR A 1 67 ? 29.110 -27.905 -2.686 1.00 43.28 67 THR A O 1
ATOM 513 N N . SER A 1 68 ? 27.762 -28.021 -4.468 1.00 44.25 68 SER A N 1
ATOM 514 C CA . SER A 1 68 ? 28.458 -29.167 -5.056 1.00 44.25 68 SER A CA 1
ATOM 515 C C . SER A 1 68 ? 28.362 -29.140 -6.574 1.00 44.25 68 SER A C 1
ATOM 517 O O . SER A 1 68 ? 27.302 -28.934 -7.162 1.00 44.25 68 SER A O 1
ATOM 519 N N . ARG A 1 69 ? 29.544 -29.259 -7.166 1.00 45.53 69 ARG A N 1
ATOM 520 C CA . ARG A 1 69 ? 29.883 -29.147 -8.577 1.00 45.53 69 ARG A CA 1
ATOM 521 C C . ARG A 1 69 ? 29.614 -30.460 -9.321 1.00 45.53 69 ARG A C 1
ATOM 523 O O . ARG A 1 69 ? 29.764 -31.535 -8.755 1.00 45.53 69 ARG A O 1
ATOM 530 N N . ASN A 1 70 ? 29.436 -30.291 -10.634 1.00 45.72 70 ASN A N 1
ATOM 531 C CA . ASN A 1 70 ? 29.597 -31.261 -11.724 1.00 45.72 70 ASN A CA 1
ATOM 532 C C . ASN A 1 70 ? 28.443 -32.258 -11.926 1.00 45.72 70 ASN A C 1
ATOM 534 O O . ASN A 1 70 ? 28.226 -33.139 -11.109 1.00 45.72 70 ASN A O 1
ATOM 538 N N . TYR A 1 71 ? 27.793 -32.221 -13.091 1.00 41.12 71 TYR A N 1
ATOM 539 C CA . TYR A 1 71 ? 28.267 -32.967 -14.262 1.00 41.12 71 TYR A CA 1
ATOM 540 C C . TYR A 1 71 ? 27.471 -32.545 -15.506 1.00 41.12 71 TYR A C 1
ATOM 542 O O . TYR A 1 71 ? 26.246 -32.454 -15.481 1.00 41.12 71 TYR A O 1
ATOM 550 N N . LEU A 1 72 ? 28.194 -32.250 -16.585 1.00 51.22 72 LEU A N 1
ATOM 551 C CA . LEU A 1 72 ? 27.652 -32.011 -17.917 1.00 51.22 72 LEU A CA 1
ATOM 552 C C . LEU A 1 72 ? 27.054 -33.308 -18.466 1.00 51.22 72 LEU A C 1
ATOM 554 O O . LEU A 1 72 ? 27.718 -34.342 -18.452 1.00 51.22 72 LEU A O 1
ATOM 558 N N . HIS A 1 73 ? 25.871 -33.220 -19.069 1.00 52.12 73 HIS A N 1
ATOM 559 C CA . HIS A 1 73 ? 25.583 -34.042 -20.235 1.00 52.12 73 HIS A CA 1
ATOM 560 C C . HIS A 1 73 ? 24.825 -33.214 -21.271 1.00 52.12 73 HIS A C 1
ATOM 562 O O . HIS A 1 73 ? 23.663 -32.850 -21.096 1.00 52.12 73 HIS A O 1
ATOM 568 N N . LEU A 1 74 ? 25.549 -32.889 -22.341 1.00 48.34 74 LEU A N 1
ATOM 569 C CA . LEU A 1 74 ? 25.019 -32.388 -23.599 1.00 48.34 74 LEU A CA 1
ATOM 570 C C . LEU A 1 74 ? 24.053 -33.422 -24.197 1.00 48.34 74 LEU A C 1
ATOM 572 O O . LEU A 1 74 ? 24.341 -34.620 -24.235 1.00 48.34 74 LEU A O 1
ATOM 576 N N . SER A 1 75 ? 22.963 -32.942 -24.781 1.00 50.50 75 SER A N 1
ATOM 577 C CA . SER A 1 75 ? 22.397 -33.562 -25.977 1.00 50.50 75 SER A CA 1
ATOM 578 C C . SER A 1 75 ? 21.851 -32.473 -26.881 1.00 50.50 75 SER A C 1
ATOM 580 O O . SER A 1 75 ? 20.822 -31.860 -26.615 1.00 50.50 75 SER A O 1
ATOM 582 N N . PHE A 1 76 ? 22.619 -32.217 -27.936 1.00 49.31 76 PHE A N 1
ATOM 583 C CA . PHE A 1 76 ? 22.172 -31.553 -29.144 1.00 49.31 76 PHE A CA 1
ATOM 584 C C . PHE A 1 76 ? 21.287 -32.522 -29.926 1.00 49.31 76 PHE A C 1
ATOM 586 O O . PHE A 1 76 ? 21.720 -33.634 -30.216 1.00 49.31 76 PHE A O 1
ATOM 593 N N . LEU A 1 77 ? 20.108 -32.072 -30.349 1.00 48.31 77 LEU A N 1
ATOM 594 C CA . LEU A 1 77 ? 19.559 -32.467 -31.642 1.00 48.31 77 LEU A CA 1
ATOM 595 C C . LEU A 1 77 ? 18.593 -31.387 -32.129 1.00 48.31 77 LEU A C 1
ATOM 597 O O . LEU A 1 77 ? 17.572 -31.088 -31.517 1.00 48.31 77 LEU A O 1
ATOM 601 N N . ALA A 1 78 ? 19.027 -30.754 -33.212 1.00 45.97 78 ALA A N 1
ATOM 602 C CA . ALA A 1 78 ? 18.331 -29.750 -33.989 1.00 45.97 78 ALA A CA 1
ATOM 603 C C . ALA A 1 78 ? 17.096 -30.334 -34.680 1.00 45.97 78 ALA A C 1
ATOM 605 O O . ALA A 1 78 ? 17.141 -31.497 -35.053 1.00 45.97 78 ALA A O 1
ATOM 606 N N . VAL A 1 79 ? 16.091 -29.498 -34.964 1.00 52.25 79 VAL A N 1
ATOM 607 C CA . VAL A 1 79 ? 15.506 -29.338 -36.310 1.00 52.25 79 VAL A CA 1
ATOM 608 C C . VAL A 1 79 ? 14.865 -27.947 -36.379 1.00 52.25 79 VAL A C 1
ATOM 610 O O . VAL A 1 79 ? 13.976 -27.609 -35.602 1.00 52.25 79 VAL A O 1
ATOM 613 N N . ALA A 1 80 ? 15.341 -27.147 -37.330 1.00 45.25 80 ALA A N 1
ATOM 614 C CA . ALA A 1 80 ? 14.698 -25.937 -37.812 1.00 45.25 80 ALA A CA 1
ATOM 615 C C . ALA A 1 80 ? 13.577 -26.307 -38.795 1.00 45.25 80 ALA A C 1
ATOM 617 O O . ALA A 1 80 ? 13.817 -27.091 -39.710 1.00 45.25 80 ALA A O 1
ATOM 618 N N . VAL A 1 81 ? 12.394 -25.699 -38.662 1.00 51.25 81 VAL A N 1
ATOM 619 C CA . VAL A 1 81 ? 11.438 -25.571 -39.771 1.00 51.25 81 VAL A CA 1
ATOM 620 C C . VAL A 1 81 ? 10.880 -24.152 -39.785 1.00 51.25 81 VAL A C 1
ATOM 622 O O . VAL A 1 81 ? 10.264 -23.675 -38.835 1.00 51.25 81 VAL A O 1
ATOM 625 N N . ILE A 1 82 ? 11.168 -23.495 -40.901 1.00 47.38 82 ILE A N 1
ATOM 626 C CA . ILE A 1 82 ? 10.661 -22.215 -41.382 1.00 47.38 82 ILE A CA 1
ATOM 627 C C . ILE A 1 82 ? 9.154 -22.336 -41.645 1.00 47.38 82 ILE A C 1
ATOM 629 O O . ILE A 1 82 ? 8.710 -23.314 -42.239 1.00 47.38 82 ILE A O 1
ATOM 633 N N . GLY A 1 83 ? 8.379 -21.319 -41.263 1.00 43.53 83 GLY A N 1
ATOM 634 C CA . GLY A 1 83 ? 6.941 -21.266 -41.538 1.00 43.53 83 GLY A CA 1
ATOM 635 C C . GLY A 1 83 ? 6.362 -19.860 -41.427 1.00 43.53 83 GLY A C 1
ATOM 636 O O . GLY A 1 83 ? 5.450 -19.625 -40.646 1.00 43.53 83 GLY A O 1
ATOM 637 N N . PHE A 1 84 ? 6.922 -18.919 -42.188 1.00 49.47 84 PHE A N 1
ATOM 638 C CA . PHE A 1 84 ? 6.322 -17.612 -42.456 1.00 49.47 84 PHE A CA 1
ATOM 639 C C . PHE A 1 84 ? 5.129 -17.818 -43.412 1.00 49.47 84 PHE A C 1
ATOM 641 O O . PHE A 1 84 ? 5.321 -18.008 -44.608 1.00 49.47 84 PHE A O 1
ATOM 648 N N . LEU A 1 85 ? 3.907 -17.819 -42.881 1.00 48.50 85 LEU A N 1
ATOM 649 C CA . LEU A 1 85 ? 2.621 -17.755 -43.593 1.00 48.50 85 LEU A CA 1
ATOM 650 C C . LEU A 1 85 ? 1.628 -17.101 -42.612 1.00 48.50 85 LEU A C 1
ATOM 652 O O . LEU A 1 85 ? 1.650 -17.447 -41.439 1.00 48.50 85 LEU A O 1
ATOM 656 N N . VAL A 1 86 ? 0.698 -16.208 -42.930 1.00 45.47 86 VAL A N 1
ATOM 657 C CA . VAL A 1 86 ? 0.294 -15.448 -44.116 1.00 45.47 86 VAL A CA 1
ATOM 658 C C . VAL A 1 86 ? -0.736 -14.431 -43.584 1.00 45.47 86 VAL A C 1
ATOM 660 O O . VAL A 1 86 ? -1.417 -14.701 -42.600 1.00 45.47 86 VAL A O 1
ATOM 663 N N . LEU A 1 87 ? -0.788 -13.266 -44.230 1.00 43.34 87 LEU A N 1
ATOM 664 C CA . LEU A 1 87 ? -1.901 -12.315 -44.350 1.00 43.34 87 LEU A CA 1
ATOM 665 C C . LEU A 1 87 ? -3.081 -12.377 -43.349 1.00 43.34 87 LEU A C 1
ATOM 667 O O . LEU A 1 87 ? -3.869 -13.312 -43.335 1.00 43.34 87 LEU A O 1
ATOM 671 N N . GLY A 1 88 ? -3.299 -11.236 -42.689 1.00 36.34 88 GLY A N 1
ATOM 672 C CA . GLY A 1 88 ? -4.444 -10.359 -42.969 1.00 36.34 88 GLY A CA 1
ATOM 673 C C . GLY A 1 88 ? -5.861 -10.904 -42.782 1.00 36.34 88 GLY A C 1
ATOM 674 O O . GLY A 1 88 ? -6.357 -11.641 -43.623 1.0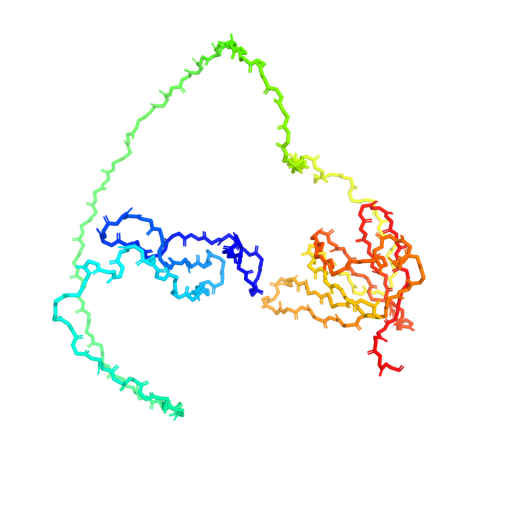0 36.34 88 GLY A O 1
ATOM 675 N N . LEU A 1 89 ? -6.581 -10.336 -41.809 1.00 45.66 89 LEU A N 1
ATOM 676 C CA . LEU A 1 89 ? -8.000 -10.028 -41.979 1.00 45.66 89 LEU A CA 1
ATOM 677 C C . LEU A 1 89 ? -8.318 -8.621 -41.464 1.00 45.66 89 LEU A C 1
ATOM 679 O O . LEU A 1 89 ? -7.907 -8.200 -40.385 1.00 45.66 89 LEU A O 1
ATOM 683 N N . VAL A 1 90 ? -9.027 -7.916 -42.336 1.00 41.12 90 VAL A N 1
ATOM 684 C CA . VAL A 1 90 ? -9.557 -6.560 -42.249 1.00 41.12 90 VAL A CA 1
ATOM 685 C C . VAL A 1 90 ? -10.961 -6.625 -41.628 1.00 41.12 90 VAL A C 1
ATOM 687 O O . VAL A 1 90 ? -11.686 -7.582 -41.871 1.00 41.12 90 VAL A O 1
ATOM 690 N N . SER A 1 91 ? -11.288 -5.601 -40.835 1.00 45.97 91 SER A N 1
ATOM 691 C CA . SER A 1 91 ? -12.599 -5.021 -40.479 1.00 45.97 91 SER A CA 1
ATOM 692 C C . SER A 1 91 ? -13.875 -5.876 -40.515 1.00 45.97 91 SER A C 1
ATOM 694 O O . SER A 1 91 ? -14.261 -6.374 -41.561 1.00 45.97 91 SER A O 1
ATOM 696 N N . THR A 1 92 ? -14.671 -5.812 -39.443 1.00 41.75 92 THR A N 1
ATOM 697 C CA . THR A 1 92 ? -16.080 -5.366 -39.523 1.00 41.75 92 THR A CA 1
ATOM 698 C C . THR A 1 92 ? -16.599 -4.968 -38.140 1.00 41.75 92 THR A C 1
ATOM 700 O O . THR A 1 92 ? -16.456 -5.677 -37.148 1.00 41.75 92 THR A O 1
ATOM 703 N N . SER A 1 93 ? -17.159 -3.768 -38.096 1.00 46.59 93 SER A N 1
ATOM 704 C CA . SER A 1 93 ? -18.105 -3.263 -37.110 1.00 46.59 93 SER A CA 1
ATOM 705 C C . SER A 1 93 ? -19.441 -3.995 -37.230 1.00 46.59 93 SER A C 1
ATOM 707 O O . SER A 1 93 ? -19.877 -4.184 -38.358 1.00 46.59 93 SER A O 1
ATOM 709 N N . ASP A 1 94 ? -20.119 -4.283 -36.112 1.00 41.00 94 ASP A N 1
ATOM 710 C CA . ASP A 1 94 ? -21.541 -3.939 -35.987 1.00 41.00 94 ASP A CA 1
ATOM 711 C C . ASP A 1 94 ? -22.115 -3.994 -34.558 1.00 41.00 94 ASP A C 1
ATOM 713 O O . ASP A 1 94 ? -21.749 -4.820 -33.723 1.00 41.00 94 ASP A O 1
ATOM 717 N N . HIS A 1 95 ? -23.007 -3.022 -34.342 1.00 36.53 95 HIS A N 1
ATOM 718 C CA . HIS A 1 95 ? -24.134 -2.882 -33.415 1.00 36.53 95 HIS A CA 1
ATOM 719 C C . HIS A 1 95 ? -24.607 -4.193 -32.745 1.00 36.53 95 HIS A C 1
ATOM 721 O O . HIS A 1 95 ? -24.723 -5.224 -33.387 1.00 36.53 95 HIS A O 1
ATOM 727 N N . GLY A 1 96 ? -24.924 -4.265 -31.451 1.00 31.50 96 GLY A N 1
ATOM 728 C CA . GLY A 1 96 ? -25.798 -3.378 -30.690 1.00 31.50 96 GLY A CA 1
ATOM 729 C C . GLY A 1 96 ? -27.078 -4.141 -30.327 1.00 31.50 96 GLY A C 1
ATOM 730 O O . GLY A 1 96 ? -28.037 -4.087 -31.082 1.00 31.50 96 GLY A O 1
ATOM 731 N N . ILE A 1 97 ? -27.106 -4.838 -29.181 1.00 34.38 97 ILE A N 1
ATOM 732 C CA . ILE A 1 97 ? -28.344 -5.297 -28.524 1.00 34.38 97 ILE A CA 1
ATOM 733 C C . ILE A 1 97 ? -28.166 -5.152 -27.009 1.00 34.38 97 ILE A C 1
ATOM 735 O O . ILE A 1 97 ? -27.282 -5.754 -26.402 1.00 34.38 97 ILE A O 1
ATOM 739 N N . SER A 1 98 ? -29.014 -4.311 -26.423 1.00 40.69 98 SER A N 1
ATOM 740 C CA . SER A 1 98 ? -29.205 -4.151 -24.983 1.00 40.69 98 SER A CA 1
ATOM 741 C C . SER A 1 98 ? -30.025 -5.324 -24.428 1.00 40.69 98 SER A C 1
ATOM 743 O O . SER A 1 98 ? -30.912 -5.830 -25.119 1.00 40.69 98 SER A O 1
ATOM 745 N N . PRO A 1 99 ? -29.795 -5.715 -23.168 1.00 36.62 99 PRO A N 1
ATOM 746 C CA . PRO A 1 99 ? -30.922 -5.699 -22.246 1.00 36.62 99 PRO A CA 1
ATOM 747 C C . PRO A 1 99 ? -30.568 -5.003 -20.931 1.00 36.62 99 PRO A C 1
ATOM 749 O O . PRO A 1 99 ? -29.604 -5.330 -20.241 1.00 36.62 99 PRO A O 1
ATOM 752 N N . SER A 1 100 ? -31.410 -4.038 -20.589 1.00 37.47 100 SER A N 1
ATOM 753 C CA . SER A 1 100 ? -31.608 -3.493 -19.256 1.00 37.47 100 SER A CA 1
ATOM 754 C C . SER A 1 100 ? -32.092 -4.576 -18.284 1.00 37.47 100 SER A C 1
ATOM 756 O O . SER A 1 100 ? -33.065 -5.252 -18.593 1.00 37.47 100 SER A O 1
ATOM 758 N N . ILE A 1 101 ? -31.445 -4.683 -17.115 1.00 33.88 101 ILE A N 1
ATOM 759 C CA . ILE A 1 10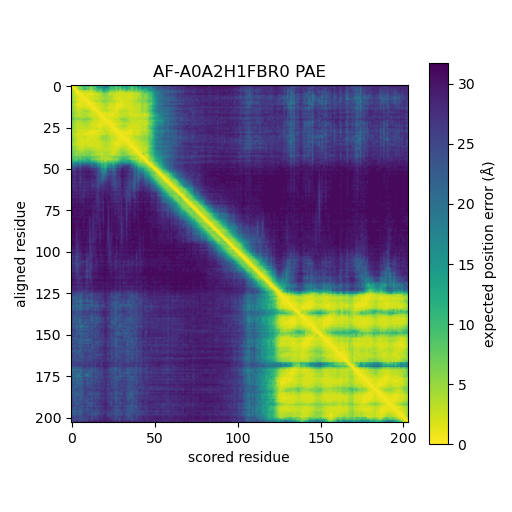1 ? -32.004 -4.914 -15.763 1.00 33.88 101 ILE A CA 1
ATOM 760 C C . ILE A 1 101 ? -30.876 -4.577 -14.754 1.00 33.88 101 ILE A C 1
ATOM 762 O O . ILE A 1 101 ? -29.756 -5.063 -14.872 1.00 33.88 101 ILE A O 1
ATOM 766 N N . MET A 1 102 ? -31.175 -3.678 -13.815 1.00 33.56 102 MET A N 1
ATOM 767 C CA . MET A 1 102 ? -30.365 -3.218 -12.665 1.00 33.56 102 MET A CA 1
ATOM 768 C C . MET A 1 102 ? -30.514 -4.161 -11.447 1.00 33.56 102 MET A C 1
ATOM 770 O O . MET A 1 102 ? -31.397 -5.018 -11.504 1.00 33.56 102 MET A O 1
ATOM 774 N N . PRO A 1 103 ? -29.864 -3.926 -10.280 1.00 53.56 103 PRO A N 1
ATOM 775 C CA . PRO A 1 103 ? -28.623 -3.200 -9.954 1.00 53.56 103 PRO A CA 1
ATOM 776 C C . PRO A 1 103 ? -27.645 -4.090 -9.132 1.00 53.56 103 PRO A C 1
ATOM 778 O O . PRO A 1 103 ? -27.922 -5.259 -8.889 1.00 53.56 103 PRO A O 1
ATOM 781 N N . ASP A 1 104 ? -26.569 -3.471 -8.639 1.00 36.25 104 ASP A N 1
ATOM 782 C CA . ASP A 1 104 ? -25.646 -3.914 -7.576 1.00 36.25 104 ASP A CA 1
ATOM 783 C C . ASP A 1 104 ? -24.279 -4.462 -8.029 1.00 36.25 104 ASP A C 1
ATOM 785 O O . ASP A 1 104 ? -24.139 -5.087 -9.075 1.00 36.25 104 ASP A O 1
ATOM 789 N N . ASP A 1 105 ? -23.281 -4.152 -7.203 1.00 34.12 105 ASP A N 1
ATOM 790 C CA . ASP A 1 105 ? -21.838 -4.406 -7.299 1.00 34.12 105 ASP A CA 1
ATOM 791 C C . ASP A 1 105 ? -20.957 -3.338 -7.982 1.00 34.12 105 ASP A C 1
ATOM 793 O O . ASP A 1 105 ? -20.755 -3.272 -9.194 1.00 34.12 105 ASP A O 1
ATOM 797 N N . ALA A 1 106 ? -20.385 -2.508 -7.097 1.00 42.47 106 ALA A N 1
ATOM 798 C CA . ALA A 1 106 ? -19.084 -1.843 -7.159 1.00 42.47 106 ALA A CA 1
ATOM 799 C C . ALA A 1 106 ? -18.531 -1.554 -8.564 1.00 42.47 106 ALA A C 1
ATOM 801 O O . ALA A 1 106 ? -17.829 -2.354 -9.185 1.00 42.47 106 ALA A O 1
ATOM 802 N N . GLN A 1 107 ? -18.769 -0.322 -9.006 1.00 30.66 107 GLN A N 1
ATOM 803 C CA . GLN A 1 107 ? -18.159 0.273 -10.183 1.00 30.66 107 GLN A CA 1
ATOM 804 C C . GLN A 1 107 ? -16.626 0.318 -10.022 1.00 30.66 107 GLN A C 1
ATOM 806 O O . GLN A 1 107 ? -16.053 1.278 -9.512 1.00 30.66 107 GLN A O 1
ATOM 811 N N . ALA A 1 108 ? -15.944 -0.736 -10.471 1.00 36.12 108 ALA A N 1
ATOM 812 C CA . ALA A 1 108 ? -14.525 -0.700 -10.773 1.00 36.12 108 ALA A CA 1
ATOM 813 C C . ALA A 1 108 ? -14.346 0.196 -12.003 1.00 36.12 108 ALA A C 1
ATOM 815 O O . ALA A 1 108 ? -14.534 -0.227 -13.146 1.00 36.12 108 ALA A O 1
ATOM 816 N N . THR A 1 109 ? -14.036 1.469 -11.768 1.00 32.41 109 THR A N 1
ATOM 817 C CA . THR A 1 109 ? -13.707 2.421 -12.825 1.00 32.41 109 THR A CA 1
ATOM 818 C C . THR A 1 109 ? -12.465 1.917 -13.552 1.00 32.41 109 THR A C 1
ATOM 820 O O . THR A 1 109 ? -11.342 1.996 -13.057 1.00 32.41 109 THR A O 1
ATOM 823 N N . ASN A 1 110 ? -12.679 1.362 -14.739 1.00 39.00 110 ASN A N 1
ATOM 824 C CA . ASN A 1 110 ? -11.640 0.938 -15.660 1.00 39.00 110 ASN A CA 1
ATOM 825 C C . ASN A 1 110 ? -10.900 2.196 -16.156 1.00 39.00 110 ASN A C 1
ATOM 827 O O . ASN A 1 110 ? -11.333 2.857 -17.096 1.00 39.00 110 ASN A O 1
ATOM 831 N N . SER A 1 111 ? -9.819 2.588 -15.476 1.00 37.19 111 SER A N 1
ATOM 832 C CA . SER A 1 111 ? -9.039 3.794 -15.785 1.00 37.19 111 SER A CA 1
ATOM 833 C C . SER A 1 111 ? -7.841 3.499 -16.693 1.00 37.19 111 SER A C 1
ATOM 835 O O . SER A 1 111 ? -6.745 4.025 -16.516 1.00 37.19 111 SER A O 1
ATOM 837 N N . SER A 1 112 ? -8.042 2.725 -17.760 1.00 41.47 112 SER A N 1
ATOM 838 C CA . SER A 1 112 ? -7.061 2.602 -18.848 1.00 41.47 112 SER A CA 1
ATOM 839 C C . SER A 1 112 ? -7.061 3.845 -19.757 1.00 41.47 112 SER A C 1
ATOM 841 O O . SER A 1 112 ? -7.166 3.745 -20.973 1.00 41.47 112 SER A O 1
ATOM 843 N N . LYS A 1 113 ? -6.977 5.050 -19.171 1.00 37.59 113 LYS A N 1
ATOM 844 C CA . LYS A 1 113 ? -6.733 6.319 -19.890 1.00 37.59 113 LYS A CA 1
ATOM 845 C C . LYS A 1 113 ? -6.353 7.506 -18.987 1.00 37.59 113 LYS A C 1
ATOM 847 O O . LYS A 1 113 ? -6.587 8.650 -19.354 1.00 37.59 113 LYS A O 1
ATOM 852 N N . MET A 1 114 ? -5.732 7.264 -17.827 1.00 38.66 114 MET A N 1
ATOM 853 C CA . MET A 1 114 ? -5.167 8.336 -16.980 1.00 38.66 114 MET A CA 1
ATOM 854 C C . MET A 1 114 ? -3.632 8.396 -16.971 1.00 38.66 114 MET A C 1
ATOM 856 O O . MET A 1 114 ? -3.038 9.146 -16.205 1.00 38.66 114 MET A O 1
ATOM 860 N N . ALA A 1 115 ? -2.961 7.682 -17.873 1.00 38.16 115 ALA A N 1
ATOM 861 C CA . ALA A 1 115 ? -1.529 7.853 -18.099 1.00 38.16 115 ALA A CA 1
ATOM 862 C C . ALA A 1 115 ? -1.280 8.997 -19.096 1.00 38.16 115 ALA A C 1
ATOM 864 O O . ALA A 1 115 ? -0.950 8.730 -20.249 1.00 38.16 115 ALA A O 1
ATOM 865 N N . LYS A 1 116 ? -1.501 10.261 -18.694 1.00 39.84 116 LYS A N 1
ATOM 866 C CA . LYS A 1 116 ? -0.878 11.423 -19.376 1.00 39.84 116 LYS A CA 1
ATOM 867 C C . LYS A 1 116 ? -0.943 12.788 -18.686 1.00 39.84 116 LYS A C 1
ATOM 869 O O . LYS A 1 116 ? -0.362 13.714 -19.229 1.00 39.84 116 LYS A O 1
ATOM 874 N N . ASN A 1 117 ? -1.535 12.919 -17.500 1.00 33.06 117 ASN A N 1
ATOM 875 C CA . ASN A 1 117 ? -1.456 14.159 -16.717 1.00 33.06 117 ASN A CA 1
ATOM 876 C C . ASN A 1 117 ? -0.942 13.867 -15.302 1.00 33.06 117 ASN A C 1
ATOM 878 O O . ASN A 1 117 ? -1.631 14.104 -14.313 1.00 33.06 117 ASN A O 1
ATOM 882 N N . LEU A 1 118 ? 0.276 13.323 -15.203 1.00 40.53 118 LEU A N 1
ATOM 883 C CA . LEU A 1 118 ? 1.007 13.322 -13.938 1.00 40.53 118 LEU A CA 1
ATOM 884 C C . LEU A 1 118 ? 1.569 14.736 -13.761 1.00 40.53 118 LEU A C 1
ATOM 886 O O . LEU A 1 118 ? 2.619 15.083 -14.297 1.00 40.53 118 LEU A O 1
ATOM 890 N N . SER A 1 119 ? 0.783 15.588 -13.105 1.00 38.53 119 SER A N 1
ATOM 891 C CA . SER A 1 119 ? 1.164 16.948 -12.742 1.00 38.53 119 SER A CA 1
ATOM 892 C C . SER A 1 119 ? 2.505 16.924 -12.015 1.00 38.53 119 SER A C 1
ATOM 894 O O . SER A 1 119 ? 2.632 16.292 -10.965 1.00 38.53 119 SER A O 1
ATOM 896 N N . SER A 1 120 ? 3.476 17.612 -12.606 1.00 40.88 120 SER A N 1
ATOM 897 C CA . SER A 1 120 ? 4.829 17.839 -12.115 1.00 40.88 120 SER A CA 1
ATOM 898 C C . SER A 1 120 ? 4.865 18.068 -10.604 1.00 40.88 120 SER A C 1
ATOM 900 O O . SER A 1 120 ? 4.367 19.083 -10.107 1.00 40.88 120 SER A O 1
ATOM 902 N N . PHE A 1 121 ? 5.498 17.153 -9.871 1.00 50.06 121 PHE A N 1
ATOM 903 C CA . PHE A 1 121 ? 6.059 17.517 -8.579 1.00 50.06 121 PHE A CA 1
ATOM 904 C C . PHE A 1 121 ? 7.112 18.606 -8.830 1.00 50.06 121 PHE A C 1
ATOM 906 O O . PHE A 1 121 ? 7.915 18.456 -9.757 1.00 50.06 121 PHE A O 1
ATOM 913 N N . PRO A 1 122 ? 7.130 19.710 -8.062 1.00 47.69 122 PRO A N 1
ATOM 914 C CA . PRO A 1 122 ? 8.316 20.550 -8.043 1.00 47.69 122 PRO A CA 1
ATOM 915 C C . PRO A 1 122 ? 9.481 19.645 -7.643 1.00 47.69 122 PRO A C 1
ATOM 917 O O . PRO A 1 122 ? 9.328 18.831 -6.733 1.00 47.69 122 PRO A O 1
ATOM 920 N N . ALA A 1 123 ? 10.597 19.741 -8.366 1.00 46.84 123 ALA A N 1
ATOM 921 C CA . ALA A 1 123 ? 11.815 18.978 -8.124 1.00 46.84 123 ALA A CA 1
ATOM 922 C C . ALA A 1 123 ? 12.412 19.349 -6.753 1.00 46.84 123 ALA A C 1
ATOM 924 O O . ALA A 1 123 ? 13.394 20.079 -6.653 1.00 46.84 123 ALA A O 1
ATOM 925 N N . GLY A 1 124 ? 11.764 18.906 -5.681 1.00 54.62 124 GLY A N 1
ATOM 926 C CA . GLY A 1 124 ? 12.313 18.891 -4.341 1.00 54.62 124 GLY A CA 1
ATOM 927 C C . GLY A 1 124 ? 13.372 17.801 -4.267 1.00 54.62 124 GLY A C 1
ATOM 928 O O . GLY A 1 124 ? 13.257 16.763 -4.919 1.00 54.62 124 GLY A O 1
ATOM 929 N N . SER A 1 125 ? 14.421 18.042 -3.488 1.00 62.59 125 SER A N 1
ATOM 930 C CA . SER A 1 125 ? 15.439 17.046 -3.161 1.00 62.59 125 SER A CA 1
ATOM 931 C C . SER A 1 125 ? 14.811 15.918 -2.332 1.00 62.59 125 SER A C 1
ATOM 933 O O . SER A 1 125 ? 14.812 15.940 -1.099 1.00 62.59 125 SER A O 1
ATOM 935 N N . GLY A 1 126 ? 14.219 14.945 -3.015 1.00 76.12 126 GLY A N 1
ATOM 936 C CA . GLY A 1 126 ? 13.501 13.850 -2.388 1.00 76.12 126 GLY A CA 1
ATOM 937 C C . GLY A 1 126 ? 13.428 12.615 -3.271 1.00 76.12 126 GLY A C 1
ATOM 938 O O . GLY A 1 126 ? 13.600 12.688 -4.490 1.00 76.12 126 GLY A O 1
ATOM 939 N N . LYS A 1 127 ? 13.202 11.459 -2.646 1.00 88.81 127 LYS A N 1
ATOM 940 C CA . LYS A 1 127 ? 12.967 10.203 -3.366 1.00 88.81 127 LYS A CA 1
ATOM 941 C C . LYS A 1 127 ? 11.479 10.080 -3.659 1.00 88.81 127 LYS A C 1
ATOM 943 O O . LYS A 1 127 ? 10.668 10.207 -2.746 1.00 88.81 127 LYS A O 1
ATOM 948 N N . LEU A 1 128 ? 11.141 9.837 -4.921 1.00 92.25 128 LEU A N 1
ATOM 949 C CA . LEU A 1 128 ? 9.773 9.604 -5.371 1.00 92.25 128 LEU A CA 1
ATOM 950 C C . LEU A 1 128 ? 9.585 8.117 -5.675 1.00 92.25 128 LEU A C 1
ATOM 952 O O . LEU A 1 128 ? 10.381 7.521 -6.4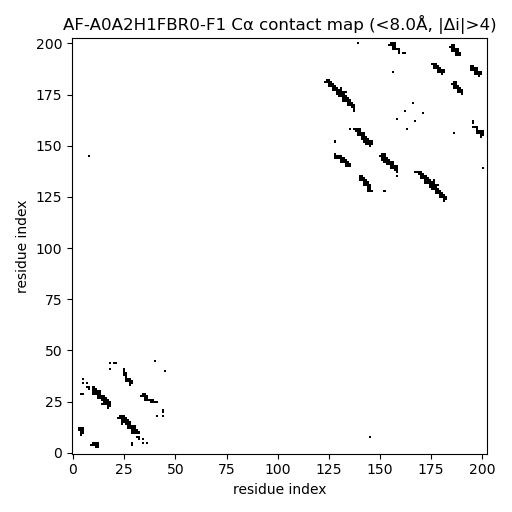01 1.00 92.25 128 LEU A O 1
ATOM 956 N N . TYR A 1 129 ? 8.515 7.546 -5.138 1.00 93.69 129 TYR A N 1
ATOM 957 C CA . TYR A 1 129 ? 8.081 6.182 -5.391 1.00 93.69 129 TYR A CA 1
ATOM 958 C C . TYR A 1 129 ? 6.649 6.216 -5.915 1.00 93.69 129 TYR A C 1
ATOM 960 O O . TYR A 1 129 ? 5.769 6.794 -5.280 1.00 93.69 129 TYR A O 1
ATOM 968 N N . ASP A 1 130 ? 6.412 5.586 -7.059 1.00 93.00 130 ASP A N 1
ATOM 969 C CA . ASP A 1 130 ? 5.105 5.555 -7.714 1.00 93.00 130 ASP A CA 1
ATOM 970 C C . ASP A 1 130 ? 4.505 4.146 -7.710 1.00 93.00 130 ASP A C 1
ATOM 972 O O . ASP A 1 130 ? 5.198 3.145 -7.517 1.00 93.00 130 ASP A O 1
ATOM 976 N N . ASN A 1 131 ? 3.195 4.070 -7.970 1.00 92.88 131 ASN A N 1
ATOM 977 C CA . ASN A 1 131 ? 2.440 2.817 -8.057 1.00 92.88 131 ASN A CA 1
ATOM 978 C C . ASN A 1 131 ? 2.545 1.950 -6.786 1.00 92.88 131 ASN A C 1
ATOM 980 O O . ASN A 1 131 ? 2.673 0.724 -6.832 1.00 92.88 131 ASN A O 1
ATOM 984 N N . CYS A 1 132 ? 2.486 2.605 -5.634 1.00 94.94 132 CYS A N 1
ATOM 985 C CA . CYS A 1 132 ? 2.541 1.968 -4.336 1.00 94.94 132 CYS A CA 1
ATOM 986 C C . CYS A 1 132 ? 1.186 1.370 -3.937 1.00 94.94 132 CYS A C 1
ATOM 988 O O . CYS A 1 132 ? 0.111 1.858 -4.311 1.00 94.94 132 CYS A O 1
ATOM 990 N N . LEU A 1 133 ? 1.252 0.327 -3.115 1.00 94.69 133 LEU A N 1
ATOM 991 C CA . LEU A 1 133 ? 0.142 -0.204 -2.336 1.00 94.69 133 LEU A CA 1
ATOM 992 C C . LEU A 1 133 ? 0.227 0.381 -0.926 1.00 94.69 133 LEU A C 1
ATOM 994 O O . LEU A 1 133 ? 1.229 0.163 -0.241 1.00 94.69 133 LEU A O 1
ATOM 998 N N . ALA A 1 134 ? -0.822 1.070 -0.487 1.00 93.94 134 ALA A N 1
ATOM 999 C CA . ALA A 1 134 ? -0.960 1.524 0.890 1.00 93.94 134 ALA A CA 1
ATOM 1000 C C . ALA A 1 134 ? -2.104 0.775 1.572 1.00 93.94 134 ALA A C 1
ATOM 1002 O O . ALA A 1 134 ? -3.190 0.628 1.010 1.00 93.94 134 ALA A O 1
ATOM 1003 N N . TYR A 1 135 ? -1.862 0.296 2.784 1.00 93.06 135 TYR A N 1
ATOM 1004 C CA . TYR A 1 135 ? -2.888 -0.299 3.625 1.00 93.06 135 TYR A CA 1
ATOM 1005 C C . TYR A 1 135 ? -2.734 0.198 5.054 1.00 93.06 135 TYR A C 1
ATOM 1007 O O . TYR A 1 135 ? -1.623 0.302 5.572 1.00 93.06 135 TYR A O 1
ATOM 1015 N N . GLY A 1 136 ? -3.849 0.530 5.687 1.00 88.31 136 GLY A N 1
ATOM 1016 C CA . GLY A 1 136 ? -3.854 1.128 7.014 1.00 88.31 136 GLY A CA 1
ATOM 1017 C C . GLY A 1 136 ? -4.978 0.581 7.870 1.00 88.31 136 GLY A C 1
ATOM 1018 O O . GLY A 1 136 ? -5.993 0.099 7.366 1.00 88.31 136 GLY A O 1
ATOM 1019 N N . SER A 1 137 ? -4.754 0.631 9.177 1.00 78.88 137 SER A N 1
ATOM 1020 C CA . SER A 1 137 ? -5.733 0.263 10.194 1.00 78.88 137 SER A CA 1
ATOM 1021 C C . SER A 1 137 ? -5.499 1.141 11.418 1.00 78.88 137 SER A C 1
ATOM 1023 O O . SER A 1 137 ? -4.493 0.986 12.111 1.00 78.88 137 SER A O 1
ATOM 1025 N N . GLY A 1 138 ? -6.427 2.060 11.686 1.00 80.44 138 GLY A N 1
ATOM 1026 C CA . GLY A 1 138 ? -6.393 2.931 12.861 1.00 80.44 138 GLY A CA 1
ATOM 1027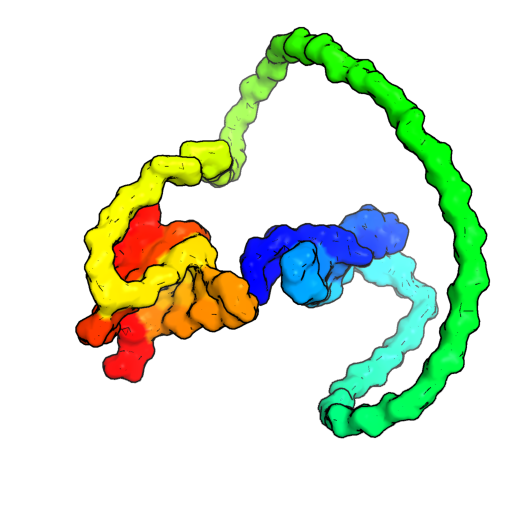 C C . GLY A 1 138 ? -5.326 4.028 12.789 1.00 80.44 138 GLY A C 1
ATOM 1028 O O . GLY A 1 138 ? -5.569 5.108 12.255 1.00 80.44 138 GLY A O 1
ATOM 1029 N N . GLU A 1 139 ? -4.159 3.780 13.387 1.00 86.12 139 GLU A N 1
ATOM 1030 C CA . GLU A 1 139 ? -3.163 4.824 13.691 1.00 86.12 139 GLU A CA 1
ATOM 1031 C C . GLU A 1 139 ? -1.990 4.899 12.714 1.00 86.12 139 GLU A C 1
ATOM 1033 O O . GLU A 1 139 ? -1.273 5.902 12.691 1.00 86.12 139 GLU A O 1
ATOM 1038 N N . SER A 1 140 ? -1.806 3.874 11.883 1.00 90.62 140 SER A N 1
ATOM 1039 C CA . SER A 1 140 ? -0.690 3.805 10.943 1.00 90.62 140 SER A CA 1
ATOM 1040 C C . SER A 1 140 ? -1.106 3.289 9.573 1.00 90.62 140 SER A C 1
ATOM 1042 O O . SER A 1 140 ? -2.115 2.592 9.404 1.00 90.62 140 SER A O 1
ATOM 1044 N N . VAL A 1 141 ? -0.281 3.628 8.588 1.00 92.94 141 VAL A N 1
ATOM 1045 C CA . VAL A 1 141 ? -0.412 3.207 7.198 1.00 92.94 141 VAL A CA 1
ATOM 1046 C C . VAL A 1 141 ? 0.896 2.597 6.757 1.00 92.94 141 VAL A C 1
ATOM 1048 O O . VAL A 1 141 ? 1.938 3.242 6.782 1.00 92.94 141 VAL A O 1
ATOM 1051 N N . THR A 1 142 ? 0.852 1.345 6.329 1.00 94.25 142 THR A N 1
ATOM 1052 C CA . THR A 1 142 ? 1.993 0.714 5.681 1.00 94.25 142 THR A CA 1
ATOM 1053 C C . THR A 1 142 ? 1.9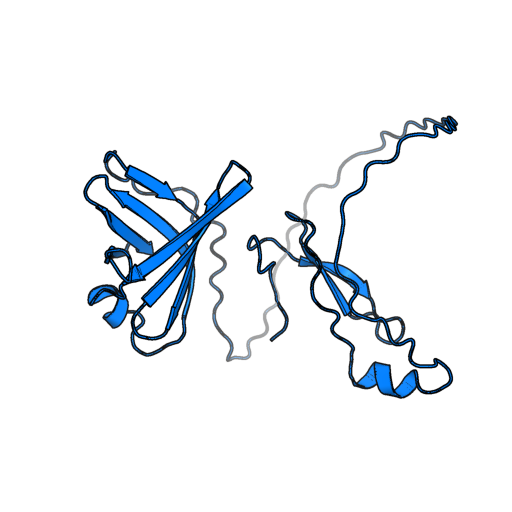08 0.949 4.183 1.00 94.25 142 THR A C 1
ATOM 1055 O O . THR A 1 142 ? 0.891 0.652 3.557 1.00 94.25 142 THR A O 1
ATOM 1058 N N . VAL A 1 143 ? 2.993 1.445 3.601 1.00 95.19 143 VAL A N 1
ATOM 1059 C CA . VAL A 1 143 ? 3.134 1.649 2.164 1.00 95.19 143 VAL A CA 1
ATOM 1060 C C . VAL A 1 143 ? 4.234 0.748 1.630 1.00 95.19 143 VAL A C 1
ATOM 1062 O O . VAL A 1 143 ? 5.304 0.632 2.224 1.00 95.19 143 VAL A O 1
ATOM 1065 N N . THR A 1 144 ? 3.961 0.106 0.501 1.00 95.50 144 THR A N 1
ATOM 1066 C CA . THR A 1 144 ? 4.911 -0.738 -0.224 1.00 95.50 144 THR A CA 1
ATOM 1067 C C . THR A 1 144 ? 4.946 -0.324 -1.685 1.00 95.50 144 THR A C 1
ATOM 1069 O O . THR A 1 144 ? 3.895 -0.280 -2.323 1.00 95.50 144 THR A O 1
ATOM 1072 N N . CYS A 1 145 ? 6.129 -0.023 -2.218 1.00 94.19 145 CYS A N 1
ATOM 1073 C CA . CYS A 1 145 ? 6.293 0.383 -3.612 1.00 94.19 145 CYS A CA 1
ATOM 1074 C C . CYS A 1 145 ? 7.293 -0.539 -4.317 1.00 94.19 145 CYS A C 1
ATOM 1076 O O . CYS A 1 145 ? 8.359 -0.818 -3.759 1.00 94.19 145 CYS A O 1
ATOM 1078 N N . PRO A 1 146 ? 6.984 -1.009 -5.535 1.00 89.75 146 PRO A N 1
ATOM 1079 C CA . PRO A 1 146 ? 7.982 -1.659 -6.368 1.00 89.75 146 PRO A CA 1
ATOM 1080 C C . PRO A 1 146 ? 9.027 -0.629 -6.811 1.00 89.75 146 PRO A C 1
ATOM 1082 O O . PRO A 1 146 ? 8.688 0.508 -7.138 1.00 89.75 146 PRO A O 1
ATOM 1085 N N . THR A 1 147 ? 10.293 -1.026 -6.857 1.00 88.19 147 THR A N 1
ATOM 1086 C CA . THR A 1 147 ? 11.378 -0.202 -7.402 1.00 88.19 147 THR A CA 1
ATOM 1087 C C . THR A 1 147 ? 12.008 -0.876 -8.619 1.00 88.19 147 THR A C 1
ATOM 1089 O O . THR A 1 147 ? 11.901 -2.087 -8.823 1.00 88.19 147 THR A O 1
ATOM 1092 N N . ASN A 1 148 ? 12.667 -0.080 -9.465 1.00 84.12 148 ASN A N 1
ATOM 1093 C CA . ASN A 1 148 ? 13.238 -0.553 -10.734 1.00 84.12 148 ASN A CA 1
ATOM 1094 C C . ASN A 1 148 ? 14.407 -1.536 -10.557 1.00 84.12 148 ASN A C 1
ATOM 1096 O O . ASN A 1 148 ? 14.727 -2.284 -11.476 1.00 84.12 148 ASN A O 1
ATOM 1100 N N . ASP A 1 149 ? 15.044 -1.538 -9.388 1.00 84.50 149 ASP A N 1
ATOM 1101 C CA . ASP A 1 149 ? 16.133 -2.450 -9.026 1.00 84.50 149 ASP A CA 1
ATOM 1102 C C . ASP A 1 149 ? 15.632 -3.807 -8.493 1.00 84.50 149 ASP A C 1
ATOM 1104 O O . ASP A 1 149 ? 16.433 -4.669 -8.135 1.00 84.50 149 ASP A O 1
ATOM 1108 N N . GLY A 1 150 ? 14.311 -4.012 -8.437 1.00 77.75 150 GLY A N 1
ATOM 1109 C CA . GLY A 1 150 ? 13.692 -5.227 -7.911 1.00 77.75 150 GLY A CA 1
ATOM 1110 C C . GLY A 1 150 ? 13.643 -5.296 -6.384 1.00 77.75 150 GLY A C 1
ATOM 1111 O O . GLY A 1 150 ? 13.127 -6.280 -5.846 1.00 77.75 150 GLY A O 1
ATOM 1112 N N . SER A 1 151 ? 14.140 -4.275 -5.678 1.00 82.38 151 SER A N 1
ATOM 1113 C CA . SER A 1 151 ? 13.864 -4.118 -4.255 1.00 82.38 151 SER A CA 1
ATOM 1114 C C . SER A 1 151 ? 12.412 -3.656 -4.036 1.00 82.38 151 SER A C 1
ATOM 1116 O O . SER A 1 151 ? 11.647 -3.414 -4.973 1.00 82.38 151 SER A O 1
ATOM 1118 N N . VAL A 1 152 ? 11.966 -3.656 -2.782 1.00 89.00 152 VAL A N 1
ATOM 1119 C CA . VAL A 1 152 ? 10.635 -3.161 -2.423 1.00 89.00 152 VAL A CA 1
ATOM 1120 C C . VAL A 1 152 ? 10.839 -2.088 -1.381 1.00 89.00 152 VAL A C 1
ATOM 1122 O O . VAL A 1 152 ? 11.318 -2.362 -0.279 1.00 89.00 152 VAL A O 1
ATOM 1125 N N . TYR A 1 153 ? 10.458 -0.867 -1.731 1.00 90.38 153 TYR A N 1
ATOM 1126 C CA . TYR A 1 153 ? 10.333 0.190 -0.750 1.00 90.38 153 TYR A CA 1
ATOM 1127 C C . TYR A 1 153 ? 9.220 -0.178 0.229 1.00 90.38 153 TYR A C 1
ATOM 1129 O O . TYR A 1 153 ? 8.131 -0.574 -0.192 1.00 90.38 153 TYR A O 1
ATOM 1137 N N . LYS A 1 154 ? 9.477 -0.030 1.528 1.00 93.19 154 LYS A N 1
ATOM 1138 C CA . LYS A 1 154 ? 8.479 -0.230 2.575 1.00 93.19 154 LYS A CA 1
ATOM 1139 C C . LYS A 1 154 ? 8.611 0.862 3.628 1.00 93.19 154 LYS A C 1
ATOM 1141 O O . LYS A 1 154 ? 9.658 0.975 4.257 1.00 93.19 154 LYS A O 1
ATOM 1146 N N . GLY A 1 155 ? 7.532 1.602 3.852 1.00 91.94 155 GLY A N 1
ATOM 1147 C CA . GLY A 1 155 ? 7.426 2.619 4.895 1.00 91.94 155 GLY A CA 1
ATOM 1148 C C . GLY A 1 155 ? 6.207 2.366 5.775 1.00 91.94 155 GLY A C 1
ATOM 1149 O O . GLY A 1 155 ? 5.176 1.909 5.286 1.00 91.94 155 GLY A O 1
ATOM 1150 N N . ILE A 1 156 ? 6.319 2.646 7.072 1.00 93.38 156 ILE A N 1
ATOM 1151 C CA . ILE A 1 156 ? 5.169 2.716 7.980 1.00 93.38 156 ILE A CA 1
ATOM 1152 C C . ILE A 1 156 ? 5.029 4.180 8.375 1.00 93.38 156 ILE A C 1
ATOM 1154 O O . ILE A 1 156 ? 5.958 4.760 8.931 1.00 93.38 156 ILE A O 1
ATOM 1158 N N . LEU A 1 157 ? 3.897 4.777 8.031 1.00 92.88 157 LEU A N 1
ATOM 1159 C CA . LEU A 1 157 ? 3.616 6.198 8.172 1.00 92.88 157 LEU A CA 1
ATOM 1160 C C . LEU A 1 157 ? 2.532 6.417 9.221 1.00 92.88 157 LEU A C 1
ATOM 1162 O O . LEU A 1 157 ? 1.641 5.579 9.396 1.00 92.88 157 LEU A O 1
ATOM 1166 N N . ASN A 1 158 ? 2.583 7.561 9.892 1.00 91.06 158 ASN A N 1
ATOM 1167 C CA . ASN A 1 158 ? 1.520 8.002 10.779 1.00 91.06 158 ASN A CA 1
ATOM 1168 C C . ASN A 1 158 ? 0.233 8.257 9.985 1.00 91.06 158 ASN A C 1
ATOM 1170 O O . ASN A 1 158 ? 0.238 8.744 8.849 1.00 91.06 158 ASN A O 1
ATOM 1174 N N . MET A 1 159 ? -0.904 7.959 10.600 1.00 89.88 159 MET A N 1
ATOM 1175 C CA . MET A 1 159 ? -2.198 8.316 10.039 1.00 89.88 159 MET A CA 1
ATOM 1176 C C . MET A 1 159 ? -2.477 9.803 10.327 1.00 89.88 159 MET A C 1
ATOM 1178 O O . MET A 1 159 ? -2.973 10.152 11.403 1.00 89.88 159 MET A O 1
ATOM 1182 N N . SER A 1 160 ? -2.123 10.692 9.390 1.00 88.62 160 SER A N 1
ATOM 1183 C CA . SER A 1 160 ? -2.335 12.141 9.544 1.00 88.62 160 SER A CA 1
ATOM 1184 C C . SER A 1 160 ? -3.823 12.490 9.642 1.00 88.62 160 SER A C 1
ATOM 1186 O O . SER A 1 160 ? -4.679 11.706 9.237 1.00 88.62 160 SER A O 1
ATOM 1188 N N . GLN A 1 161 ? -4.166 13.664 10.184 1.00 88.44 161 GLN A N 1
ATOM 1189 C CA . GLN A 1 161 ? -5.575 14.046 10.378 1.00 88.44 161 GLN A CA 1
ATOM 1190 C C . GLN A 1 161 ? -6.369 14.072 9.068 1.00 88.44 161 GLN A C 1
ATOM 1192 O O . GLN A 1 161 ? -7.523 13.653 9.045 1.00 88.44 161 GLN A O 1
ATOM 1197 N N . ASP A 1 162 ? -5.757 14.525 7.977 1.00 88.44 162 ASP A N 1
ATOM 1198 C CA . ASP A 1 162 ? -6.427 14.578 6.678 1.00 88.44 162 ASP A CA 1
ATOM 1199 C C . ASP A 1 162 ? -6.583 13.191 6.059 1.00 88.44 162 ASP A C 1
ATOM 1201 O O . ASP A 1 162 ? -7.614 12.897 5.460 1.00 88.44 162 ASP A O 1
ATOM 1205 N N . LEU A 1 163 ? -5.611 12.303 6.285 1.00 87.56 163 LEU A N 1
ATOM 1206 C CA . LEU A 1 163 ? -5.737 10.903 5.899 1.00 87.56 163 LEU A CA 1
ATOM 1207 C C . LEU A 1 163 ? -6.829 10.217 6.731 1.00 87.56 163 LEU A C 1
ATOM 1209 O O . LEU A 1 163 ? -7.642 9.476 6.194 1.00 87.56 163 LEU A O 1
ATOM 1213 N N . LYS A 1 164 ? -6.914 10.508 8.035 1.00 88.12 164 LYS A N 1
ATOM 1214 C CA . LYS A 1 164 ? -7.999 10.018 8.895 1.00 88.12 164 LYS A CA 1
ATOM 1215 C C . LYS A 1 164 ? -9.355 10.472 8.367 1.00 88.12 164 LYS A C 1
ATOM 1217 O O . LYS A 1 164 ? -10.222 9.637 8.213 1.00 88.12 164 LYS A O 1
ATOM 1222 N N . LYS A 1 165 ? -9.557 11.736 8.001 1.00 87.38 165 LYS A N 1
ATOM 1223 C CA . LYS A 1 165 ? -10.863 12.181 7.467 1.00 87.38 165 LYS A CA 1
ATOM 1224 C C . LYS A 1 165 ? -11.334 11.366 6.258 1.00 87.38 165 LYS A C 1
ATOM 1226 O O . LYS A 1 165 ? -12.525 11.111 6.135 1.00 87.38 165 LYS A O 1
ATOM 1231 N N . ASP A 1 166 ? -10.405 10.950 5.401 1.00 85.94 166 ASP A N 1
ATOM 1232 C CA . ASP A 1 166 ? -10.726 10.201 4.185 1.00 85.94 166 ASP A CA 1
ATOM 1233 C C . ASP A 1 166 ? -10.813 8.673 4.409 1.00 85.94 166 ASP A C 1
ATOM 1235 O O . ASP A 1 166 ? -11.385 7.971 3.576 1.00 85.94 166 ASP A O 1
ATOM 1239 N N . PHE A 1 167 ? -10.266 8.145 5.516 1.00 84.12 167 PHE A N 1
ATOM 1240 C CA . PHE A 1 167 ? -10.074 6.698 5.727 1.00 84.12 167 PHE A CA 1
ATOM 1241 C C . PHE A 1 167 ? -10.309 6.203 7.181 1.00 84.12 167 PHE A C 1
ATOM 1243 O O . PHE A 1 167 ? -9.981 5.059 7.492 1.00 84.12 167 PHE A O 1
ATOM 1250 N N . ALA A 1 168 ? -10.843 7.039 8.085 1.00 64.38 168 ALA A N 1
ATOM 1251 C CA . ALA A 1 168 ? -10.851 6.863 9.553 1.00 64.38 168 ALA A CA 1
ATOM 1252 C C . ALA A 1 168 ? -11.500 5.570 10.052 1.00 64.38 168 ALA A C 1
ATOM 1254 O O . ALA A 1 168 ? -11.073 5.043 11.077 1.00 64.38 168 ALA A O 1
ATOM 1255 N N . ASP A 1 169 ? -12.491 5.053 9.332 1.00 62.91 169 ASP A N 1
ATOM 1256 C CA . ASP A 1 169 ? -13.368 4.002 9.855 1.00 62.91 169 ASP A CA 1
ATOM 1257 C C . ASP A 1 169 ? -13.103 2.626 9.236 1.00 62.91 169 ASP A C 1
ATOM 1259 O O . ASP A 1 169 ? -13.864 1.682 9.436 1.00 62.91 169 ASP A O 1
ATOM 1263 N N . SER A 1 170 ? -12.047 2.485 8.433 1.00 62.00 170 SER A N 1
ATOM 1264 C CA . SER A 1 170 ? -11.853 1.294 7.609 1.00 62.00 170 SER A CA 1
ATOM 1265 C C . SER A 1 170 ? -10.429 0.777 7.678 1.00 62.00 170 SER A C 1
ATOM 1267 O O . SER A 1 170 ? -9.470 1.511 7.456 1.00 62.00 170 SER A O 1
ATOM 1269 N N . VAL A 1 171 ? -10.292 -0.536 7.872 1.00 81.88 171 VAL A N 1
ATOM 1270 C CA . VAL A 1 171 ? -9.133 -1.243 7.325 1.00 81.88 171 VAL A CA 1
ATOM 1271 C C . VAL A 1 171 ? -9.187 -1.027 5.816 1.00 81.88 171 VAL A C 1
ATOM 1273 O O . VAL A 1 171 ? -10.088 -1.540 5.153 1.00 81.88 171 VAL A O 1
ATOM 1276 N N . PHE A 1 172 ? -8.271 -0.229 5.278 1.00 88.00 172 PHE A N 1
ATOM 1277 C CA . PHE A 1 172 ? -8.278 0.128 3.863 1.00 88.00 172 PHE A CA 1
ATOM 1278 C C . PHE A 1 172 ? -7.072 -0.460 3.141 1.00 88.00 172 PHE A C 1
ATOM 1280 O O . PHE A 1 172 ? -6.021 -0.723 3.728 1.00 88.00 172 PHE A O 1
ATOM 1287 N N . SER A 1 173 ? -7.235 -0.652 1.835 1.00 91.44 173 SER A N 1
ATOM 1288 C CA . SER A 1 173 ? -6.163 -1.018 0.920 1.00 91.44 173 SER A CA 1
ATOM 1289 C C . SER A 1 173 ? -6.369 -0.260 -0.384 1.00 91.44 173 SER A C 1
ATOM 1291 O O . SER A 1 173 ? -7.339 -0.500 -1.099 1.00 91.44 173 SER A O 1
ATOM 1293 N N . ILE A 1 174 ? -5.473 0.679 -0.673 1.00 91.44 174 ILE A N 1
ATOM 1294 C CA . ILE A 1 174 ? -5.524 1.534 -1.859 1.00 91.44 174 ILE A CA 1
ATOM 1295 C C . ILE A 1 174 ? -4.281 1.320 -2.718 1.00 91.44 174 ILE A C 1
ATOM 1297 O O . ILE A 1 174 ? -3.175 1.086 -2.222 1.00 91.44 174 ILE A O 1
ATOM 1301 N N . ARG A 1 175 ? -4.480 1.379 -4.033 1.00 92.19 175 ARG A N 1
ATOM 1302 C CA . ARG A 1 175 ? -3.440 1.198 -5.052 1.00 92.19 175 ARG A CA 1
ATOM 1303 C C . ARG A 1 175 ? -3.224 2.485 -5.827 1.00 92.19 175 ARG A C 1
ATOM 1305 O O . ARG A 1 175 ? -4.105 3.337 -5.869 1.00 92.19 175 ARG A O 1
ATOM 1312 N N . GLY A 1 176 ? -2.070 2.587 -6.482 1.00 91.00 176 GLY A N 1
ATOM 1313 C CA . GLY A 1 176 ? -1.733 3.765 -7.281 1.00 91.00 176 GLY A CA 1
ATOM 1314 C C . GLY A 1 176 ? -1.399 4.977 -6.416 1.00 91.00 176 GLY A C 1
ATOM 1315 O O . GLY A 1 176 ? -1.617 6.111 -6.831 1.00 91.00 176 GLY A O 1
ATOM 1316 N N . VAL A 1 177 ? -0.908 4.733 -5.202 1.00 94.25 177 VAL A N 1
ATOM 1317 C CA . VAL A 1 177 ? -0.396 5.780 -4.321 1.00 94.25 177 VAL A CA 1
ATOM 1318 C C . VAL A 1 177 ? 1.008 6.165 -4.780 1.00 94.25 177 VAL A C 1
ATOM 1320 O O . VAL A 1 177 ? 1.781 5.294 -5.180 1.00 94.25 177 VAL A O 1
ATOM 1323 N N . SER A 1 178 ? 1.348 7.445 -4.686 1.00 95.12 178 SER A N 1
ATOM 1324 C CA . SER A 1 178 ? 2.728 7.918 -4.825 1.00 95.12 178 SER A CA 1
ATOM 1325 C C . SER A 1 178 ? 3.245 8.400 -3.474 1.00 95.12 178 SER A C 1
ATOM 1327 O O . SER A 1 178 ? 2.506 9.027 -2.714 1.00 95.12 178 SER A O 1
ATOM 1329 N N . VAL A 1 179 ? 4.504 8.110 -3.165 1.00 94.88 179 VAL A N 1
ATOM 1330 C CA . VAL A 1 179 ? 5.183 8.521 -1.932 1.00 94.88 179 VAL A CA 1
ATOM 1331 C C . VAL A 1 179 ? 6.387 9.372 -2.287 1.00 94.88 179 VAL A C 1
ATOM 1333 O O . VAL A 1 179 ? 7.219 8.963 -3.090 1.00 94.88 179 VAL A O 1
ATOM 1336 N N . MET A 1 180 ? 6.501 10.536 -1.659 1.00 93.81 180 MET A N 1
ATOM 1337 C CA . MET A 1 180 ? 7.669 11.399 -1.774 1.00 93.81 180 MET A CA 1
ATOM 1338 C C . MET A 1 180 ? 8.310 11.591 -0.402 1.00 93.81 180 MET A C 1
ATOM 1340 O O . MET A 1 180 ? 7.678 12.116 0.512 1.00 93.81 180 MET A O 1
ATOM 1344 N N . GLU A 1 181 ? 9.564 11.179 -0.271 1.00 91.94 181 GLU A N 1
ATOM 1345 C CA . GLU A 1 181 ? 10.377 11.389 0.927 1.00 91.94 181 GLU A CA 1
ATOM 1346 C C . GLU A 1 181 ? 11.208 12.649 0.751 1.00 91.94 181 GLU A C 1
ATOM 1348 O O . GLU A 1 181 ? 12.097 12.699 -0.103 1.00 91.94 181 GLU A O 1
ATOM 1353 N N . ASN A 1 182 ? 10.926 13.667 1.555 1.00 89.88 182 ASN A N 1
ATOM 1354 C CA . ASN A 1 182 ? 11.684 14.906 1.540 1.00 89.88 182 ASN A CA 1
ATOM 1355 C C . ASN A 1 182 ? 12.945 14.775 2.402 1.00 89.88 182 ASN A C 1
ATOM 1357 O O . ASN A 1 182 ? 12.973 14.075 3.414 1.00 89.88 182 ASN A O 1
ATOM 1361 N N . SER A 1 183 ? 13.984 15.531 2.053 1.00 86.38 183 SER A N 1
ATOM 1362 C CA . SER A 1 183 ? 15.240 15.598 2.816 1.00 86.38 183 SER A CA 1
ATOM 1363 C C . SER A 1 183 ? 15.090 16.072 4.271 1.00 86.38 183 SER A C 1
ATOM 1365 O O . SER A 1 183 ? 15.957 15.785 5.091 1.00 86.38 183 SER A O 1
ATOM 1367 N N . ASN A 1 184 ? 13.994 16.755 4.614 1.00 84.62 184 ASN A N 1
ATOM 1368 C CA . ASN A 1 184 ? 13.674 17.178 5.984 1.00 84.62 184 ASN A CA 1
ATOM 1369 C C . ASN A 1 184 ? 13.049 16.065 6.855 1.00 84.62 184 ASN A C 1
ATOM 1371 O O . ASN A 1 184 ? 12.690 16.334 7.997 1.00 84.62 184 ASN A O 1
ATOM 1375 N N . GLY A 1 185 ? 12.883 14.849 6.323 1.00 83.88 185 GLY A N 1
ATOM 1376 C CA . GLY A 1 185 ? 12.280 13.709 7.021 1.00 83.88 185 GLY A CA 1
ATOM 1377 C C . GLY A 1 185 ? 10.757 13.603 6.893 1.00 83.88 185 GLY A C 1
ATOM 1378 O O . GLY A 1 185 ? 10.205 12.568 7.259 1.00 83.88 185 GLY A O 1
ATOM 1379 N N . SER A 1 186 ? 10.087 14.616 6.332 1.00 88.38 186 SER A N 1
ATOM 1380 C CA . SER A 1 186 ? 8.649 14.546 6.047 1.00 88.38 186 SER A CA 1
ATOM 1381 C C . SER A 1 186 ? 8.362 13.658 4.838 1.00 88.38 186 SER A C 1
ATOM 1383 O O . SER A 1 186 ? 9.116 13.635 3.858 1.00 88.38 186 SER A O 1
ATOM 1385 N N . VAL A 1 187 ? 7.230 12.963 4.882 1.00 93.19 187 VAL A N 1
ATOM 1386 C CA . VAL A 1 187 ? 6.763 12.075 3.820 1.00 93.19 187 VAL A CA 1
ATOM 1387 C C . VAL A 1 187 ? 5.432 12.587 3.284 1.00 93.19 187 VAL A C 1
ATOM 1389 O O . VAL A 1 187 ? 4.506 12.906 4.024 1.00 93.19 187 VAL A O 1
ATOM 1392 N N . ILE A 1 188 ? 5.309 12.670 1.965 1.00 94.44 188 ILE A N 1
ATOM 1393 C CA . ILE A 1 188 ? 4.064 13.060 1.307 1.00 94.44 188 ILE A CA 1
ATOM 1394 C C . ILE A 1 188 ? 3.487 11.838 0.613 1.00 94.44 188 ILE A C 1
ATOM 1396 O O . ILE A 1 188 ? 4.084 11.303 -0.319 1.00 94.44 188 ILE A O 1
ATOM 1400 N N . LEU A 1 189 ? 2.304 11.423 1.054 1.00 94.38 189 LEU A N 1
ATOM 1401 C CA . LEU A 1 189 ? 1.495 10.402 0.403 1.00 94.38 189 LEU A CA 1
ATOM 1402 C C . LEU A 1 189 ? 0.506 11.095 -0.536 1.00 94.38 189 LEU A C 1
ATOM 1404 O O . LEU A 1 189 ? -0.220 11.991 -0.116 1.00 94.38 189 LEU A O 1
ATOM 1408 N N . GLN A 1 190 ? 0.458 10.704 -1.805 1.00 94.75 190 GLN A N 1
ATOM 1409 C CA . GLN A 1 190 ? -0.470 11.260 -2.788 1.00 94.75 190 GLN A CA 1
ATOM 1410 C C . GLN A 1 190 ? -1.408 10.185 -3.337 1.00 94.75 190 GLN A C 1
ATOM 1412 O O . GLN A 1 190 ? -0.967 9.128 -3.785 1.00 94.75 190 GLN A O 1
ATOM 1417 N N . TYR A 1 191 ? -2.707 10.486 -3.346 1.00 93.12 191 TYR A N 1
ATOM 1418 C CA . TYR A 1 191 ? -3.759 9.619 -3.878 1.00 93.12 191 TYR A CA 1
ATOM 1419 C C . TYR A 1 191 ? -4.889 10.465 -4.476 1.00 93.12 191 TYR A C 1
ATOM 1421 O O . TYR A 1 191 ? -5.306 11.445 -3.868 1.00 93.12 191 TYR A O 1
ATOM 1429 N N . HIS A 1 192 ? -5.356 10.138 -5.688 1.00 89.38 192 HIS A N 1
ATOM 1430 C CA . HIS A 1 192 ? -6.365 10.922 -6.430 1.00 89.38 192 HIS A CA 1
ATOM 1431 C C . HIS A 1 192 ? -6.148 12.448 -6.377 1.00 89.38 192 HIS A C 1
ATOM 1433 O O . HIS A 1 192 ? -7.070 13.214 -6.116 1.00 89.38 192 HIS A O 1
ATOM 1439 N N . MET A 1 193 ? -4.910 12.897 -6.614 1.00 87.38 193 MET A N 1
ATOM 1440 C CA . MET A 1 193 ? -4.502 14.315 -6.577 1.00 87.38 193 MET A CA 1
ATOM 1441 C C . MET A 1 193 ? -4.553 14.989 -5.192 1.00 87.38 193 MET A C 1
ATOM 1443 O O . MET A 1 193 ? -4.075 16.116 -5.059 1.00 87.38 193 MET A O 1
ATOM 1447 N N . LYS A 1 194 ? -5.050 14.314 -4.150 1.00 91.75 194 LYS A N 1
ATOM 1448 C CA . LYS A 1 194 ? -4.911 14.753 -2.760 1.00 91.75 194 LYS A CA 1
ATOM 1449 C C . LYS A 1 194 ? -3.528 14.395 -2.236 1.00 91.75 194 LYS A C 1
ATOM 1451 O O . LYS A 1 194 ? -2.998 13.327 -2.540 1.00 91.75 194 LYS A O 1
ATOM 1456 N N . LYS A 1 195 ? -2.954 15.297 -1.442 1.00 93.56 195 LYS A N 1
ATOM 1457 C CA 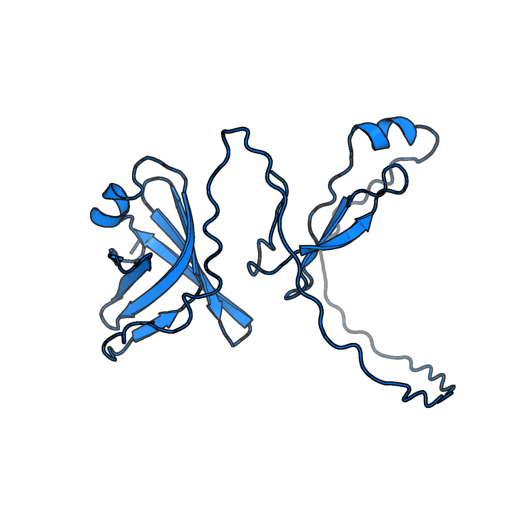. LYS A 1 195 ? -1.657 15.123 -0.785 1.00 93.56 195 LYS A CA 1
ATOM 1458 C C . LYS A 1 195 ? -1.871 15.071 0.718 1.00 93.56 195 LYS A C 1
ATOM 1460 O O . LYS A 1 195 ? -2.520 15.949 1.275 1.00 93.56 195 LYS A O 1
ATOM 1465 N N . TYR A 1 196 ? -1.279 14.075 1.349 1.00 92.94 196 TYR A N 1
ATOM 1466 C CA . TYR A 1 196 ? -1.309 13.858 2.781 1.00 92.94 196 TYR A CA 1
ATOM 1467 C C . TYR A 1 196 ? 0.122 13.961 3.283 1.00 92.94 196 TYR A C 1
ATOM 1469 O O . TYR A 1 196 ? 0.960 13.108 2.988 1.00 92.94 196 TYR A O 1
ATOM 1477 N N . VAL A 1 197 ? 0.408 15.039 4.006 1.00 93.00 197 VAL A N 1
ATOM 1478 C CA . VAL A 1 197 ? 1.688 15.193 4.697 1.00 93.00 197 VAL A CA 1
ATOM 1479 C C . VAL A 1 197 ? 1.643 14.315 5.942 1.00 93.00 197 VAL A C 1
ATOM 1481 O O . VAL A 1 197 ? 0.667 14.345 6.697 1.00 93.00 197 VAL A O 1
ATOM 1484 N N . THR A 1 198 ? 2.662 13.488 6.111 1.00 90.75 198 THR A N 1
ATOM 1485 C CA . THR A 1 198 ? 2.810 12.569 7.233 1.00 90.75 198 THR A CA 1
ATOM 1486 C C . THR A 1 198 ? 4.290 12.340 7.536 1.00 90.75 198 THR A C 1
ATOM 1488 O O . THR A 1 198 ? 5.165 12.747 6.777 1.00 90.75 198 THR A O 1
ATOM 1491 N N . ASP A 1 199 ? 4.561 11.667 8.642 1.00 91.00 199 ASP A N 1
ATOM 1492 C CA . ASP A 1 199 ? 5.893 11.290 9.093 1.00 91.00 199 ASP A CA 1
ATOM 1493 C C . ASP A 1 199 ? 5.930 9.777 9.323 1.00 91.00 199 ASP A C 1
ATOM 1495 O O . ASP A 1 199 ? 4.890 9.107 9.338 1.00 91.00 199 ASP A O 1
ATOM 1499 N N . TYR A 1 200 ? 7.120 9.213 9.513 1.00 89.00 200 TYR A N 1
ATOM 1500 C CA . TYR A 1 200 ? 7.231 7.798 9.856 1.00 89.00 200 TYR A CA 1
ATOM 1501 C C . TYR A 1 200 ? 6.612 7.506 11.222 1.00 89.00 200 TYR A C 1
ATOM 1503 O O . TYR A 1 200 ? 6.759 8.264 12.180 1.00 89.00 200 TYR A O 1
ATOM 1511 N N . PHE A 1 201 ? 5.927 6.373 11.305 1.00 80.94 201 PHE A N 1
ATOM 1512 C CA . PHE A 1 201 ? 5.364 5.877 12.548 1.00 80.94 201 PHE A CA 1
ATOM 1513 C C . PHE A 1 201 ? 6.477 5.332 13.452 1.00 80.94 201 PHE A C 1
ATOM 1515 O O . PHE A 1 201 ? 7.257 4.481 13.022 1.00 80.94 201 PHE A O 1
ATOM 1522 N N . GLY A 1 202 ? 6.512 5.776 14.712 1.00 69.62 202 GLY A N 1
ATOM 1523 C CA . GLY A 1 202 ? 7.457 5.282 15.722 1.00 69.62 202 GLY A CA 1
ATOM 1524 C C . GLY A 1 202 ? 8.842 5.941 15.729 1.00 69.62 202 GLY A C 1
ATOM 1525 O O . GLY A 1 202 ? 9.738 5.396 16.372 1.00 69.62 202 GLY A O 1
ATOM 1526 N N . ASN A 1 203 ? 9.008 7.073 15.035 1.00 55.75 203 ASN A N 1
ATOM 1527 C CA . ASN A 1 203 ? 10.132 7.995 15.244 1.00 55.75 203 ASN A CA 1
ATOM 1528 C C . ASN A 1 203 ? 9.861 8.961 16.401 1.00 55.75 203 ASN A C 1
ATOM 1530 O O . ASN A 1 203 ? 8.679 9.327 16.592 1.00 55.75 203 ASN A O 1
#